Protein AF-A0A2V6WKJ5-F1 (afdb_monomer)

Solvent-accessible surface area (backbone atoms only — not comparable to full-atom values): 10395 Å² total; per-residue (Å²): 126,82,83,79,54,84,74,52,85,79,58,59,74,40,65,47,76,34,55,89,78,37,74,50,75,49,72,42,72,87,76,20,27,39,38,40,36,36,18,38,31,39,37,34,42,92,85,52,69,49,74,78,45,61,50,76,50,78,42,86,48,60,50,52,43,35,33,39,50,37,78,34,90,62,88,40,75,48,44,71,52,45,98,58,83,65,67,100,76,74,70,49,72,42,51,34,66,50,58,37,29,39,30,59,88,40,29,85,44,44,36,29,43,36,33,32,46,95,88,40,76,77,44,75,47,78,41,84,65,29,54,49,68,56,57,90,87,55,79,70,48,65,51,77,36,72,32,38,43,34,39,36,44,67,51,89,86,50,70,35,32,16,19,42,37,31,21,36,46,79,93,70,58,68,77,69,33,59,36,34,41,34,52,108

Sequence (184 aa):
QPGLTRYGEIPATTTVTLERGARLVFVHYFTCRTVTVVGGAVRVEADGYAVGSGLASEDSTRCPRRISLKRGAEVGGIMVRGIRPPPPRASLRLSTQPSFVVVGARAGDVA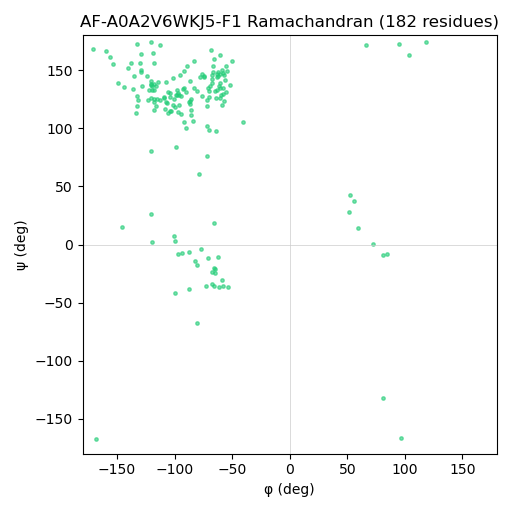AVRIVRGGQTMLEAPLAGPRFEWPADAPELLADTDYELTVLFRTARDEPATGTFRTLPPSETSAPGPVLLDVD

Nearest PDB structures (foldseek):
  7nwl-assembly1_C  TM=3.171E-01  e=2.405E-02  Homo sapiens
  5jip-assembly1_B  TM=3.058E-01  e=6.246E-02  Clostridium perfringens
  1v8h-assembly1_B  TM=3.773E-01  e=5.209E-01  Thermus thermophilus HB8
  1oww-assembly1_A  TM=3.563E-01  e=6.791E-01  Homo sapiens
  2wv3-assembly1_A  TM=2.261E-01  e=4.685E-01  Rattus norvegicus

Secondary structure (DSSP, 8-state):
---PPTT----TT-EEEEEEEEEEEEEETTTTEEEEEEEEEEEE-SS-EEE-SSEEEEEE-PPPEEEEPEESSS--B-EEE-SSPPPTT---EE-SS--EEEESTTGGGEEEEEEEETTEEEEEEE-SSSEE---TTSPPPPTT-EEEEEEEESSTTSPPEEEEEEEPPGGG---PSPEEEE--

Mean predicted aligned error: 7.16 Å

Foldseek 3Di:
DPPDDVLADDDAQDKDAAAAQRWDWDQDQQQQKTKIWGGGMWHHHPNDIDGDDTDMDIDHHFHAWEWEFAFAPDADAIDTDHSDDDPPDDGAEAALWGKAFEYEPCLVQFFWKWKDDPNHTQDIGGDDHGIDGRDPPRDGHDAQGKIKIWTDGNDPVGTITIYMHGYHDPVPPPPHTHYYYYHD

Radius of gyration: 17.59 Å; Cα contacts (8 Å, |Δi|>4): 414; chains: 1; bounding box: 39×38×50 Å

Structure (mmCIF, N/CA/C/O backbone):
data_AF-A0A2V6WKJ5-F1
#
_entry.id   AF-A0A2V6WKJ5-F1
#
loop_
_atom_site.group_PDB
_atom_site.id
_atom_site.type_symbol
_atom_site.label_atom_id
_atom_site.label_alt_id
_atom_site.label_comp_id
_atom_site.label_asym_id
_atom_site.label_entity_id
_atom_site.label_seq_id
_atom_site.pdbx_PDB_ins_code
_atom_site.Cartn_x
_atom_site.Cartn_y
_atom_site.Cartn_z
_atom_site.occupancy
_atom_site.B_iso_or_equiv
_atom_site.auth_seq_id
_atom_site.auth_comp_id
_atom_site.auth_asym_id
_atom_site.auth_atom_id
_atom_site.pdbx_PDB_model_num
ATOM 1 N N . GLN A 1 1 ? 7.751 -15.469 -17.779 1.00 46.78 1 GLN A N 1
ATOM 2 C CA . GLN A 1 1 ? 7.596 -14.003 -17.641 1.00 46.78 1 GLN A CA 1
ATOM 3 C C . GLN A 1 1 ? 7.385 -13.718 -16.159 1.00 46.78 1 GLN A C 1
ATOM 5 O O . GLN A 1 1 ? 6.661 -14.509 -15.558 1.00 46.78 1 GLN A O 1
ATOM 10 N N . PRO A 1 2 ? 8.026 -12.713 -15.529 1.00 53.47 2 PRO A N 1
ATOM 11 C CA . PRO A 1 2 ? 7.730 -12.411 -14.130 1.00 53.47 2 PRO A CA 1
ATOM 12 C C . PRO A 1 2 ? 6.232 -12.116 -14.020 1.00 53.47 2 PRO A C 1
ATOM 14 O O . PRO A 1 2 ? 5.721 -11.273 -14.759 1.00 53.47 2 PRO A O 1
ATOM 17 N N . GLY A 1 3 ? 5.525 -12.858 -13.169 1.00 67.06 3 GLY A N 1
ATOM 18 C CA . GLY A 1 3 ? 4.092 -12.689 -12.945 1.00 67.06 3 GLY A CA 1
ATOM 19 C C . GLY A 1 3 ? 3.835 -11.409 -12.162 1.00 67.06 3 GLY A C 1
ATOM 20 O O . GLY A 1 3 ? 3.618 -11.462 -10.957 1.00 67.06 3 GLY A O 1
ATOM 21 N N . LEU A 1 4 ? 3.924 -10.257 -12.828 1.00 83.38 4 LEU A N 1
ATOM 22 C CA . LEU A 1 4 ? 3.630 -8.974 -12.204 1.00 83.38 4 LEU A CA 1
ATOM 23 C C . LEU A 1 4 ? 2.159 -8.928 -11.801 1.00 83.38 4 LEU A C 1
ATOM 25 O O . LEU A 1 4 ? 1.265 -9.112 -12.628 1.00 83.38 4 LEU A O 1
ATOM 29 N N . THR A 1 5 ? 1.910 -8.624 -10.535 1.00 83.38 5 THR A N 1
ATOM 30 C CA . THR A 1 5 ? 0.565 -8.365 -10.033 1.00 83.38 5 THR A CA 1
ATOM 31 C C . THR A 1 5 ? 0.290 -6.870 -10.026 1.00 83.38 5 THR A C 1
ATOM 33 O O . THR A 1 5 ? 1.173 -6.051 -9.760 1.00 83.38 5 THR A O 1
ATOM 36 N N . ARG A 1 6 ? -0.962 -6.485 -10.286 1.00 86.25 6 ARG A N 1
ATOM 37 C CA . ARG A 1 6 ? -1.375 -5.083 -10.179 1.00 86.25 6 ARG A CA 1
ATOM 38 C C . ARG A 1 6 ? -1.102 -4.568 -8.759 1.00 86.25 6 ARG A C 1
ATOM 40 O O . ARG A 1 6 ? -1.430 -5.249 -7.792 1.00 86.25 6 ARG A O 1
ATOM 47 N N . TYR A 1 7 ? -0.518 -3.371 -8.662 1.00 85.75 7 TYR A N 1
ATOM 48 C CA . TYR A 1 7 ? -0.093 -2.741 -7.402 1.00 85.75 7 TYR A CA 1
ATOM 49 C C . TYR A 1 7 ? 0.932 -3.555 -6.588 1.00 85.75 7 TYR A C 1
ATOM 51 O O . TYR A 1 7 ? 1.148 -3.246 -5.422 1.00 85.75 7 TYR A O 1
ATOM 59 N N . GLY A 1 8 ? 1.559 -4.578 -7.178 1.00 85.62 8 GLY A N 1
ATOM 60 C CA . GLY A 1 8 ? 2.676 -5.283 -6.557 1.00 85.62 8 GLY A CA 1
ATOM 61 C C . GLY A 1 8 ? 3.961 -4.464 -6.638 1.00 85.62 8 GLY A C 1
ATOM 62 O O . GLY A 1 8 ? 4.186 -3.741 -7.613 1.00 85.62 8 GLY A O 1
ATOM 63 N N . GLU A 1 9 ? 4.808 -4.589 -5.621 1.00 87.00 9 GLU A N 1
ATOM 64 C CA . GLU A 1 9 ? 6.167 -4.057 -5.674 1.00 87.00 9 GLU A CA 1
ATOM 65 C C . GLU A 1 9 ? 6.996 -4.864 -6.681 1.00 87.00 9 GLU A C 1
ATOM 67 O O . GLU A 1 9 ? 6.907 -6.092 -6.735 1.00 87.00 9 GLU A O 1
ATOM 72 N N . ILE A 1 10 ? 7.781 -4.168 -7.504 1.00 89.25 10 ILE A N 1
ATOM 73 C CA . ILE A 1 10 ? 8.692 -4.796 -8.462 1.00 89.25 10 ILE A CA 1
ATOM 74 C C . ILE A 1 10 ? 10.076 -4.820 -7.811 1.00 89.25 10 ILE A C 1
ATOM 76 O O . ILE A 1 10 ? 10.642 -3.746 -7.600 1.00 89.25 10 ILE A O 1
ATOM 80 N N . PRO A 1 11 ? 10.639 -5.999 -7.487 1.00 86.50 11 PRO A N 1
ATOM 81 C CA . PRO A 1 11 ? 11.951 -6.071 -6.859 1.00 86.50 11 PRO A CA 1
ATOM 82 C C . PRO A 1 11 ? 13.036 -5.448 -7.737 1.00 86.50 11 PRO A C 1
ATOM 84 O O . PRO A 1 11 ? 13.012 -5.581 -8.968 1.00 86.50 11 PRO A O 1
ATOM 87 N N . ALA A 1 12 ? 14.043 -4.848 -7.104 1.00 84.75 12 ALA A N 1
ATOM 88 C CA . ALA A 1 12 ? 15.274 -4.485 -7.795 1.00 84.75 12 ALA A CA 1
ATOM 89 C C . ALA A 1 12 ? 15.869 -5.720 -8.494 1.00 84.75 12 ALA A C 1
ATOM 91 O O . ALA A 1 12 ? 15.708 -6.843 -8.017 1.00 84.75 12 ALA A O 1
ATOM 92 N N . THR A 1 13 ? 16.558 -5.511 -9.617 1.00 87.00 13 THR A N 1
ATOM 93 C CA . THR A 1 13 ? 17.098 -6.540 -10.534 1.00 87.00 13 THR A CA 1
ATOM 94 C C . THR A 1 13 ? 16.064 -7.279 -11.390 1.00 87.00 13 THR A C 1
ATOM 96 O O . THR A 1 13 ? 16.432 -8.099 -12.234 1.00 87.00 13 THR A O 1
ATOM 99 N N . THR A 1 14 ? 14.774 -6.954 -11.263 1.00 91.75 14 THR A N 1
ATOM 100 C CA . THR A 1 14 ? 13.738 -7.533 -12.125 1.00 91.75 14 THR A CA 1
ATOM 101 C C . THR A 1 14 ? 13.855 -7.001 -13.551 1.00 91.75 14 THR A C 1
ATOM 103 O O . THR A 1 14 ? 13.909 -5.793 -13.774 1.00 91.75 14 THR A O 1
ATOM 106 N N . THR A 1 15 ? 13.819 -7.901 -14.536 1.00 92.88 15 THR A N 1
ATOM 107 C CA . THR A 1 15 ? 13.627 -7.539 -15.948 1.00 92.88 15 THR A CA 1
ATOM 108 C C . THR A 1 15 ? 12.230 -7.947 -16.397 1.00 92.88 15 THR A C 1
ATOM 110 O O . THR A 1 15 ? 11.855 -9.116 -16.316 1.00 92.88 15 THR A O 1
ATOM 113 N N . VAL A 1 16 ? 11.462 -6.977 -16.882 1.00 92.75 16 VAL A N 1
ATOM 114 C CA . VAL A 1 16 ? 10.098 -7.144 -17.380 1.00 92.75 16 VAL A CA 1
ATOM 115 C C . VAL A 1 16 ? 10.112 -7.001 -18.894 1.00 92.75 16 VAL A C 1
ATOM 117 O O . VAL A 1 16 ? 10.412 -5.932 -19.418 1.00 92.75 16 VAL A O 1
ATOM 120 N N . THR A 1 17 ? 9.752 -8.067 -19.602 1.00 92.94 17 THR A N 1
ATOM 121 C CA . THR A 1 17 ? 9.531 -8.025 -21.052 1.00 92.94 17 THR A CA 1
ATOM 122 C C . THR A 1 17 ? 8.049 -7.807 -21.336 1.00 92.94 17 THR A C 1
ATOM 124 O O . THR A 1 17 ? 7.198 -8.533 -20.816 1.00 92.94 17 THR A O 1
ATOM 127 N N . LEU A 1 18 ? 7.752 -6.807 -22.159 1.00 91.94 18 LEU A N 1
ATOM 128 C CA . LEU A 1 18 ? 6.420 -6.393 -22.571 1.00 91.94 18 LEU A CA 1
ATOM 129 C C . LEU A 1 18 ? 6.211 -6.752 -24.042 1.00 91.94 18 LEU A C 1
ATOM 131 O O . LEU A 1 18 ? 6.978 -6.344 -24.918 1.00 91.94 18 LEU A O 1
ATOM 135 N N . GLU A 1 19 ? 5.140 -7.488 -24.321 1.00 91.50 19 GLU A N 1
ATOM 136 C CA . GLU A 1 19 ? 4.704 -7.728 -25.695 1.00 91.50 19 GLU A CA 1
ATOM 137 C C . GLU A 1 19 ? 4.350 -6.414 -26.405 1.00 91.50 19 GLU A C 1
ATOM 139 O O . GLU A 1 19 ? 4.133 -5.369 -25.783 1.00 91.50 19 GLU A O 1
ATOM 144 N N . ARG A 1 20 ? 4.273 -6.444 -27.738 1.00 89.31 20 ARG A N 1
ATOM 145 C CA . ARG A 1 20 ? 3.960 -5.252 -28.533 1.00 89.31 20 ARG A CA 1
ATOM 146 C C . ARG A 1 20 ? 2.598 -4.677 -28.125 1.00 89.31 20 ARG A C 1
ATOM 148 O O . ARG A 1 20 ? 1.576 -5.335 -28.270 1.00 89.31 20 ARG A O 1
ATOM 155 N N . GLY A 1 21 ? 2.593 -3.428 -27.657 1.00 88.88 21 GLY A N 1
ATOM 156 C CA . GLY A 1 21 ? 1.386 -2.736 -27.189 1.00 88.88 21 GLY A CA 1
ATOM 157 C C . GLY A 1 21 ? 1.007 -3.019 -25.730 1.00 88.88 21 GLY A C 1
ATOM 158 O O . GLY A 1 21 ? 0.135 -2.332 -25.202 1.00 88.88 21 GLY A O 1
ATOM 159 N N . ALA A 1 22 ? 1.673 -3.962 -25.050 1.00 92.56 22 ALA A N 1
ATOM 160 C CA . ALA A 1 22 ? 1.497 -4.156 -23.614 1.00 92.56 22 ALA A CA 1
ATOM 161 C C . ALA A 1 22 ? 2.047 -2.947 -22.851 1.00 92.56 22 ALA A C 1
ATOM 163 O O . ALA A 1 22 ? 3.105 -2.418 -23.193 1.00 92.56 22 ALA A O 1
ATOM 164 N N . ARG A 1 23 ? 1.330 -2.515 -21.811 1.00 93.88 23 ARG A N 1
ATOM 165 C CA . ARG A 1 23 ? 1.648 -1.305 -21.049 1.00 93.88 23 ARG A CA 1
ATOM 166 C C . ARG A 1 23 ? 1.954 -1.638 -19.594 1.00 93.88 23 ARG A C 1
ATOM 168 O O . ARG A 1 23 ? 1.111 -2.210 -18.907 1.00 93.88 23 ARG A O 1
ATOM 175 N N . LEU A 1 24 ? 3.119 -1.209 -19.123 1.00 93.81 24 LEU A N 1
ATOM 176 C CA . LEU A 1 24 ? 3.498 -1.207 -17.715 1.00 93.81 24 LEU A CA 1
ATOM 177 C C . LEU A 1 24 ? 3.450 0.225 -17.189 1.00 93.81 24 LEU A C 1
ATOM 179 O O . LEU A 1 24 ? 4.016 1.123 -17.803 1.00 93.81 24 LEU A O 1
ATOM 183 N N . VAL A 1 25 ? 2.793 0.425 -16.049 1.00 93.75 25 VAL A N 1
ATOM 184 C CA . VAL A 1 25 ? 2.807 1.697 -15.320 1.00 93.75 25 VAL A CA 1
ATOM 185 C C . VAL A 1 25 ? 3.307 1.420 -13.914 1.00 93.75 25 VAL A C 1
ATOM 187 O O . VAL A 1 25 ? 2.736 0.575 -13.224 1.00 93.75 25 VAL A O 1
ATOM 190 N N . PHE A 1 26 ? 4.356 2.113 -13.487 1.00 92.44 26 PHE A N 1
ATOM 191 C CA . PHE A 1 26 ? 4.898 1.975 -12.139 1.00 92.44 26 PHE A CA 1
ATOM 192 C C . PHE A 1 26 ? 5.315 3.327 -11.570 1.00 92.44 26 PHE A C 1
ATOM 194 O O . PHE A 1 26 ? 5.661 4.250 -12.305 1.00 92.44 26 PHE A O 1
ATOM 201 N N . VAL A 1 27 ? 5.271 3.448 -10.245 1.00 90.44 27 VAL A N 1
ATOM 202 C CA . VAL A 1 27 ? 5.819 4.607 -9.538 1.00 90.44 27 VAL A CA 1
ATOM 203 C C . VAL A 1 27 ? 7.224 4.245 -9.086 1.00 90.44 27 VAL A C 1
ATOM 205 O O . VAL A 1 27 ? 7.396 3.300 -8.323 1.00 90.44 27 VAL A O 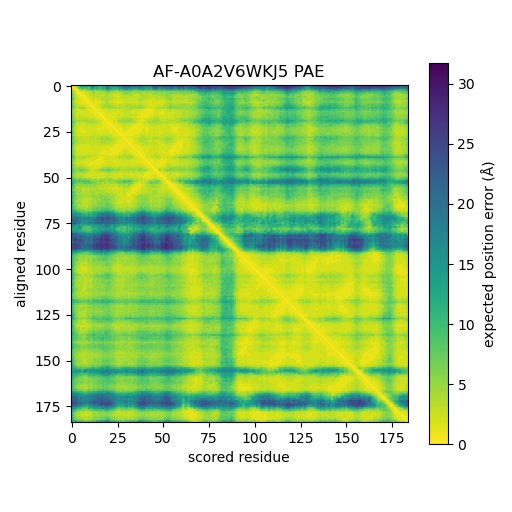1
ATOM 208 N N . HIS A 1 28 ? 8.226 4.989 -9.539 1.00 88.69 28 HIS A N 1
ATOM 209 C CA . HIS A 1 28 ? 9.595 4.810 -9.078 1.00 88.69 28 HIS A CA 1
ATOM 210 C C . HIS A 1 28 ? 9.816 5.628 -7.802 1.00 88.69 28 HIS A C 1
ATOM 212 O O . HIS A 1 28 ? 9.789 6.862 -7.818 1.00 88.69 28 HIS A O 1
ATOM 218 N N . TYR A 1 29 ? 9.997 4.937 -6.676 1.00 83.75 29 TYR A N 1
ATOM 219 C CA . TYR A 1 29 ? 9.919 5.552 -5.349 1.00 83.75 29 TYR A CA 1
ATOM 220 C C . TYR A 1 29 ? 11.039 6.567 -5.091 1.00 83.75 29 TYR A C 1
ATOM 222 O O . TYR A 1 29 ? 10.788 7.601 -4.478 1.00 83.75 29 TYR A O 1
ATOM 230 N N . PHE A 1 30 ? 12.246 6.315 -5.609 1.00 80.38 30 PHE A N 1
ATOM 231 C CA . PHE A 1 30 ? 13.396 7.210 -5.437 1.00 80.38 30 PHE A CA 1
ATOM 232 C C . PHE A 1 30 ? 13.307 8.495 -6.257 1.00 80.38 30 PHE A C 1
ATOM 234 O O . PHE A 1 30 ? 13.740 9.550 -5.801 1.00 80.38 30 PHE A O 1
ATOM 241 N N . THR A 1 31 ? 12.742 8.424 -7.462 1.00 84.44 31 THR A N 1
ATOM 242 C CA . THR A 1 31 ? 12.670 9.583 -8.369 1.00 84.44 31 THR A CA 1
ATOM 243 C C . THR A 1 31 ? 11.326 10.301 -8.295 1.00 84.44 31 THR A C 1
ATOM 245 O O . THR A 1 31 ? 11.188 11.380 -8.865 1.00 84.44 31 THR A O 1
ATOM 248 N N . CYS A 1 32 ? 10.344 9.728 -7.591 1.00 87.19 32 CYS A N 1
ATOM 249 C CA . CYS A 1 32 ? 8.976 10.233 -7.493 1.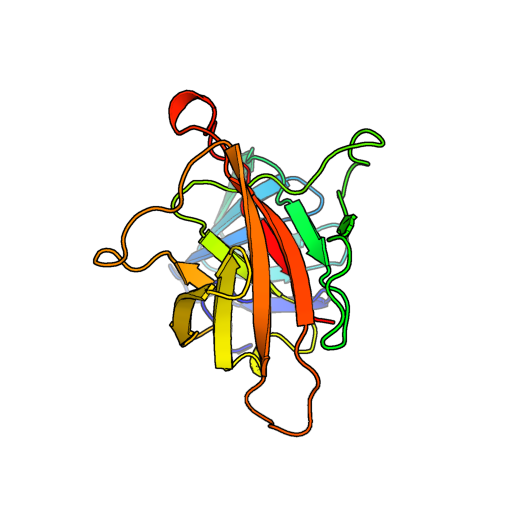00 87.19 32 CYS A CA 1
ATOM 250 C C . CYS A 1 32 ? 8.357 10.483 -8.873 1.00 87.19 32 CYS A C 1
ATOM 252 O O . CYS A 1 32 ? 7.707 11.500 -9.114 1.00 87.19 32 CYS A O 1
ATOM 254 N N . ARG A 1 33 ? 8.580 9.540 -9.792 1.00 89.44 33 ARG A N 1
ATOM 255 C CA . ARG A 1 33 ? 8.025 9.573 -11.146 1.00 89.44 33 ARG A CA 1
ATOM 256 C C . ARG A 1 33 ? 7.059 8.427 -11.353 1.00 89.44 33 ARG A C 1
ATOM 258 O O . ARG A 1 33 ? 7.321 7.306 -10.920 1.00 89.44 33 ARG A O 1
ATOM 265 N N . THR A 1 34 ? 5.964 8.717 -12.038 1.00 92.31 34 THR A N 1
ATOM 266 C CA . THR A 1 34 ? 5.148 7.687 -12.669 1.00 92.31 34 THR A CA 1
ATOM 267 C C . THR A 1 34 ? 5.739 7.432 -14.042 1.00 92.31 34 THR A C 1
ATOM 269 O O . THR A 1 34 ? 5.851 8.348 -14.852 1.00 92.31 34 THR A O 1
ATOM 272 N N . VAL A 1 35 ? 6.135 6.192 -14.288 1.00 93.69 35 VAL A N 1
ATOM 273 C CA . VAL A 1 35 ? 6.756 5.756 -15.531 1.00 93.69 35 VAL A CA 1
ATOM 274 C C . VAL A 1 35 ? 5.758 4.880 -16.260 1.00 93.69 35 VAL A C 1
ATOM 276 O O . VAL A 1 35 ? 5.238 3.918 -15.691 1.00 93.69 35 VAL A O 1
ATOM 279 N N . THR A 1 36 ? 5.495 5.206 -17.519 1.00 95.75 36 THR A N 1
ATOM 280 C CA . THR A 1 36 ? 4.697 4.372 -18.414 1.00 95.75 36 THR A CA 1
ATOM 281 C C . THR A 1 36 ? 5.594 3.839 -19.512 1.00 95.75 36 THR A C 1
ATOM 283 O O . THR A 1 36 ? 6.211 4.620 -20.227 1.00 95.75 36 THR A O 1
ATOM 286 N N . VAL A 1 37 ? 5.641 2.518 -19.671 1.00 95.12 37 VAL A N 1
ATOM 287 C CA . VAL A 1 37 ? 6.369 1.855 -20.757 1.00 95.12 37 VAL A CA 1
ATOM 288 C C . VAL A 1 37 ? 5.403 1.037 -21.602 1.00 95.12 37 VAL A C 1
ATOM 290 O O . VAL A 1 37 ? 4.583 0.293 -21.062 1.00 95.12 37 VAL A O 1
ATOM 293 N N . VAL A 1 38 ? 5.491 1.174 -22.925 1.00 95.62 38 VAL A N 1
ATOM 294 C CA . VAL A 1 38 ? 4.683 0.430 -23.897 1.00 95.62 38 VAL A CA 1
ATOM 295 C C . VAL A 1 38 ? 5.587 -0.420 -24.787 1.00 95.62 38 VAL A C 1
ATOM 297 O O . VAL A 1 38 ? 6.367 0.107 -25.584 1.00 95.62 38 VAL A O 1
ATOM 300 N N . GLY A 1 39 ? 5.432 -1.742 -24.678 1.00 93.44 39 GLY A N 1
ATOM 301 C CA . GLY A 1 39 ? 6.247 -2.745 -25.362 1.00 93.44 39 GLY A CA 1
ATOM 302 C C . GLY A 1 39 ? 7.713 -2.784 -24.918 1.00 93.44 39 GLY A C 1
ATOM 303 O O . GLY A 1 39 ? 8.183 -1.935 -24.165 1.00 93.44 39 GLY A O 1
ATOM 304 N N . GLY A 1 40 ? 8.434 -3.802 -25.390 1.00 92.94 40 GLY A N 1
ATOM 305 C CA . GLY A 1 40 ? 9.882 -3.925 -25.237 1.00 92.94 40 GLY A CA 1
ATOM 306 C C . GLY A 1 40 ? 10.327 -4.457 -23.875 1.00 92.94 40 GLY A C 1
ATOM 307 O O . GLY A 1 40 ? 9.834 -5.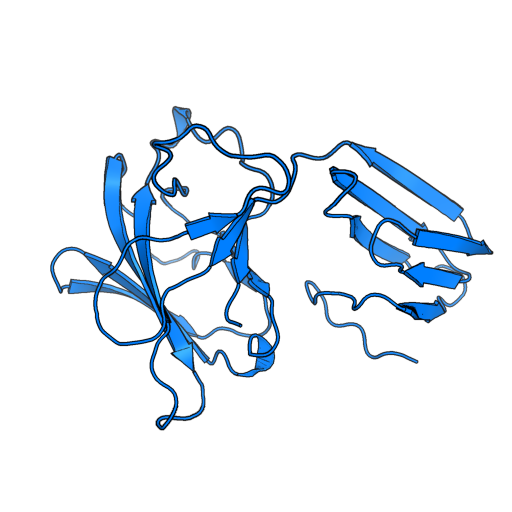499 -23.448 1.00 92.94 40 GLY A O 1
ATOM 308 N N . ALA A 1 41 ? 11.301 -3.824 -23.215 1.00 92.75 41 ALA A N 1
ATOM 309 C CA . ALA A 1 41 ? 11.866 -4.353 -21.968 1.00 92.75 41 ALA A CA 1
ATOM 310 C C . ALA A 1 41 ? 12.242 -3.263 -20.960 1.00 92.75 41 ALA A C 1
ATOM 312 O O . ALA A 1 41 ? 12.896 -2.282 -21.312 1.00 92.75 41 ALA A O 1
ATOM 313 N N . VAL A 1 42 ? 11.882 -3.489 -19.695 1.00 93.94 42 VAL A N 1
ATOM 314 C CA . VAL A 1 42 ? 12.218 -2.634 -18.550 1.00 93.94 42 VAL A CA 1
ATOM 315 C C . VAL A 1 42 ? 13.067 -3.425 -17.567 1.00 93.94 42 VAL A C 1
ATOM 317 O O . VAL A 1 42 ? 12.631 -4.460 -17.069 1.00 93.94 42 VAL A O 1
ATOM 320 N N . ARG A 1 43 ? 14.264 -2.933 -17.258 1.00 93.88 43 ARG A N 1
ATOM 321 C CA . ARG A 1 43 ? 15.103 -3.442 -16.172 1.00 93.88 43 ARG A CA 1
ATOM 322 C C . ARG A 1 43 ? 14.973 -2.505 -14.980 1.00 93.88 43 ARG A C 1
ATOM 324 O O . ARG A 1 43 ? 15.272 -1.325 -15.107 1.00 93.88 43 ARG A O 1
ATOM 331 N N . VAL A 1 44 ? 14.514 -3.022 -13.849 1.00 91.38 44 VAL A N 1
ATOM 332 C CA . VAL A 1 44 ? 14.384 -2.275 -12.593 1.00 91.38 44 VAL A CA 1
ATOM 333 C C . VAL A 1 44 ? 15.650 -2.471 -11.768 1.00 91.38 44 VAL A C 1
ATOM 335 O O . VAL A 1 44 ? 16.141 -3.590 -11.616 1.00 91.38 44 VAL A O 1
ATOM 338 N N . GLU A 1 45 ? 16.185 -1.383 -11.236 1.00 88.38 45 GLU A N 1
ATOM 339 C CA . GLU A 1 45 ? 17.386 -1.330 -10.404 1.00 88.38 45 GLU A CA 1
ATOM 340 C C . GLU A 1 45 ? 17.023 -0.746 -9.032 1.00 88.38 45 GLU A C 1
ATOM 342 O O . GLU A 1 45 ? 15.878 -0.367 -8.795 1.00 88.38 45 GLU A O 1
ATOM 347 N N . ALA A 1 46 ? 17.963 -0.732 -8.087 1.00 80.19 46 ALA A N 1
ATO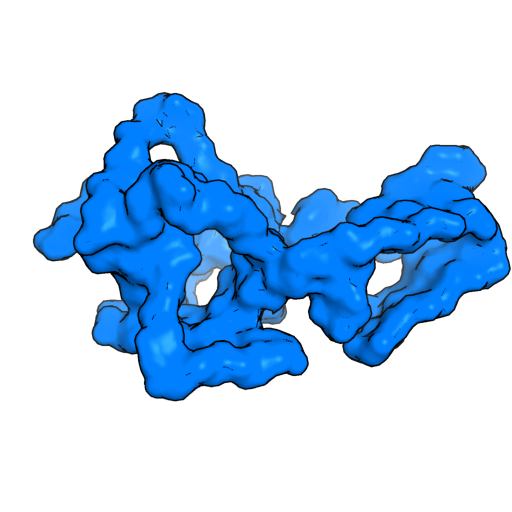M 348 C CA . ALA A 1 46 ? 17.667 -0.271 -6.727 1.00 80.19 46 ALA A CA 1
ATOM 349 C C . ALA A 1 46 ? 17.369 1.240 -6.666 1.00 80.19 46 ALA A C 1
ATOM 351 O O . ALA A 1 46 ? 16.546 1.686 -5.869 1.00 80.19 46 ALA A O 1
ATOM 352 N N . ASP A 1 47 ? 18.040 2.016 -7.511 1.00 82.31 47 ASP A N 1
ATOM 353 C CA . ASP A 1 47 ? 18.015 3.477 -7.555 1.00 82.31 47 ASP A CA 1
ATOM 354 C C . ASP A 1 47 ? 17.506 4.029 -8.897 1.00 82.31 47 ASP A C 1
ATOM 356 O O . ASP A 1 47 ? 17.424 5.247 -9.082 1.00 82.31 47 ASP A O 1
ATOM 360 N N . GLY A 1 48 ? 17.113 3.152 -9.820 1.00 87.94 48 GLY A N 1
ATOM 361 C CA . GLY A 1 48 ? 16.701 3.542 -11.157 1.00 87.94 48 GLY A CA 1
ATOM 362 C C . GLY A 1 48 ? 16.034 2.427 -11.946 1.00 87.94 48 GLY A C 1
ATOM 363 O O . GLY A 1 48 ? 15.643 1.378 -11.438 1.00 87.94 48 GLY A O 1
ATOM 364 N N . TYR A 1 49 ? 15.895 2.675 -13.239 1.00 91.69 49 TYR A N 1
ATOM 365 C CA . TYR A 1 49 ? 15.417 1.697 -14.199 1.00 91.69 49 TYR A CA 1
ATOM 366 C C . TYR A 1 49 ? 15.976 2.034 -15.582 1.00 91.69 49 TYR A C 1
ATOM 368 O O . TYR A 1 49 ? 16.280 3.189 -15.881 1.00 91.69 49 TYR A O 1
ATOM 376 N N . ALA A 1 50 ? 16.081 1.024 -16.436 1.00 92.50 50 ALA A N 1
ATOM 377 C CA . ALA A 1 50 ? 16.485 1.166 -17.824 1.00 92.50 50 ALA A CA 1
ATOM 378 C C . ALA A 1 50 ? 15.391 0.615 -18.741 1.00 92.50 50 ALA A C 1
ATOM 380 O O . ALA A 1 50 ? 14.892 -0.492 -18.532 1.00 92.50 50 ALA A O 1
ATOM 381 N N . VAL A 1 51 ? 15.038 1.375 -19.776 1.00 91.56 51 VAL A N 1
ATOM 382 C CA . VAL A 1 51 ? 14.134 0.926 -20.842 1.00 91.56 51 VAL A CA 1
ATOM 383 C C . VAL A 1 51 ? 14.989 0.605 -22.061 1.00 91.56 51 VAL A C 1
ATOM 385 O O . VAL A 1 51 ? 15.664 1.484 -22.586 1.00 91.56 51 VAL A O 1
ATOM 388 N N . GLY A 1 52 ? 15.022 -0.665 -22.465 1.00 85.06 52 GLY A N 1
ATOM 389 C CA . GLY A 1 52 ? 15.872 -1.125 -23.567 1.00 85.06 52 GLY A CA 1
ATOM 390 C C . GLY A 1 52 ? 15.257 -0.821 -24.932 1.00 85.06 52 GLY A C 1
ATOM 391 O O . GLY A 1 52 ? 15.758 -0.002 -25.694 1.00 85.06 52 GLY A O 1
ATOM 392 N N . SER A 1 53 ? 14.148 -1.493 -25.235 1.00 79.81 53 SER A N 1
ATOM 393 C CA . SER A 1 53 ? 13.273 -1.195 -26.373 1.00 79.81 53 SER A CA 1
ATOM 394 C C . SER A 1 53 ? 11.888 -0.810 -25.849 1.00 79.81 53 SER A C 1
ATOM 396 O O . SER A 1 53 ? 11.538 -1.189 -24.730 1.00 79.81 53 SER A O 1
ATOM 398 N N . GLY A 1 54 ? 11.112 -0.057 -26.633 1.00 83.88 54 GLY A N 1
ATOM 399 C CA . GLY A 1 54 ? 9.767 0.399 -26.257 1.00 83.88 54 GLY A CA 1
ATOM 400 C C . GLY A 1 54 ? 9.634 1.920 -26.181 1.00 83.88 54 GLY A C 1
ATOM 401 O O . GLY A 1 54 ? 10.606 2.655 -26.344 1.00 83.88 54 GLY A O 1
ATOM 402 N N . LEU A 1 55 ? 8.406 2.389 -25.962 1.00 84.94 55 LEU A N 1
ATOM 403 C CA . LEU A 1 55 ? 8.114 3.803 -25.717 1.00 84.94 55 LEU A CA 1
ATOM 404 C C . LEU A 1 55 ? 8.008 4.034 -24.215 1.00 84.94 55 LEU A C 1
ATOM 406 O O . LEU A 1 55 ? 7.265 3.312 -23.553 1.00 84.94 55 LEU A O 1
ATOM 410 N N . ALA A 1 56 ? 8.710 5.039 -23.698 1.00 92.19 56 ALA A N 1
ATOM 411 C CA . ALA A 1 56 ? 8.646 5.430 -22.297 1.00 92.19 56 ALA A CA 1
ATOM 412 C C . ALA A 1 56 ? 8.175 6.880 -22.162 1.00 92.19 56 ALA A C 1
ATOM 414 O O . ALA A 1 56 ? 8.617 7.753 -22.909 1.00 92.19 56 ALA A O 1
ATOM 415 N N . SER A 1 57 ? 7.295 7.131 -21.199 1.00 94.31 57 SER A N 1
ATOM 416 C CA . SER A 1 57 ? 6.938 8.473 -20.749 1.00 94.31 57 SER A CA 1
ATOM 417 C C . SER A 1 57 ? 7.044 8.559 -19.233 1.00 94.31 57 SER A C 1
ATOM 419 O O . SER A 1 57 ? 6.818 7.576 -18.520 1.00 94.31 57 SER A O 1
ATOM 421 N N . GLU A 1 58 ? 7.386 9.746 -18.747 1.00 93.69 58 GLU A N 1
ATOM 422 C CA . GLU A 1 58 ? 7.611 10.002 -17.332 1.00 93.69 58 GLU A CA 1
ATOM 423 C C . GLU A 1 58 ? 6.876 11.259 -16.902 1.00 93.69 58 GLU A C 1
ATOM 425 O O . GLU A 1 58 ? 7.087 12.331 -17.466 1.00 93.69 58 GLU A O 1
ATOM 430 N N . ASP A 1 59 ? 6.082 11.127 -15.846 1.00 93.25 59 ASP A N 1
ATOM 431 C CA . ASP A 1 59 ? 5.390 12.241 -15.218 1.00 93.25 59 ASP A CA 1
ATOM 432 C C . ASP A 1 59 ? 5.834 12.374 -13.764 1.00 93.25 59 ASP A C 1
ATOM 434 O O . ASP A 1 59 ? 5.941 11.390 -13.022 1.00 93.25 59 ASP A O 1
ATOM 438 N N . SER A 1 60 ? 6.082 13.611 -13.333 1.00 88.62 60 SER A N 1
ATOM 439 C CA . SER A 1 60 ? 6.331 13.904 -11.922 1.00 88.62 60 SER A CA 1
ATOM 440 C C . SER A 1 60 ? 5.091 13.558 -11.097 1.00 88.62 60 SER A C 1
ATOM 442 O O . SER A 1 60 ? 3.974 13.932 -11.450 1.00 88.62 60 SER A O 1
ATOM 444 N N . THR A 1 61 ? 5.281 12.856 -9.982 1.00 85.38 61 THR A N 1
ATOM 445 C CA . THR A 1 61 ? 4.215 12.548 -9.028 1.00 85.38 61 THR A CA 1
ATOM 446 C C . THR A 1 61 ? 4.639 12.928 -7.616 1.00 85.38 61 THR A C 1
ATOM 448 O O . THR A 1 61 ? 5.816 13.142 -7.315 1.00 85.38 61 THR A O 1
ATOM 451 N N . ARG A 1 62 ? 3.672 13.011 -6.702 1.00 83.81 62 ARG A N 1
ATOM 452 C CA . ARG A 1 62 ? 3.998 13.145 -5.283 1.00 83.81 62 ARG A CA 1
ATOM 453 C C . ARG A 1 62 ? 4.700 11.875 -4.821 1.00 83.81 62 ARG A C 1
ATOM 455 O O . ARG A 1 62 ? 4.210 10.771 -5.052 1.00 83.81 62 ARG A O 1
ATOM 462 N N . CYS A 1 63 ? 5.818 12.049 -4.124 1.00 81.88 63 CYS A N 1
ATOM 463 C CA . CYS A 1 63 ? 6.567 10.933 -3.569 1.00 81.88 63 CYS A CA 1
ATOM 464 C C . CYS A 1 63 ? 5.665 10.062 -2.679 1.00 81.88 63 CYS A C 1
ATOM 466 O O . CYS A 1 63 ? 4.968 10.606 -1.810 1.00 81.88 63 CYS A O 1
ATOM 468 N N . PRO A 1 64 ? 5.682 8.731 -2.863 1.00 83.94 64 PRO A N 1
ATOM 469 C CA . PRO A 1 64 ? 5.019 7.823 -1.946 1.00 83.94 64 PRO A CA 1
ATOM 470 C C . PRO A 1 64 ? 5.540 8.004 -0.518 1.00 83.94 64 PRO A C 1
ATOM 472 O O . PRO A 1 64 ? 6.722 8.280 -0.299 1.00 83.94 64 PRO A O 1
ATOM 475 N N . ARG A 1 65 ? 4.662 7.824 0.467 1.00 84.38 65 ARG A N 1
ATOM 476 C CA . ARG A 1 65 ? 5.052 7.792 1.884 1.00 84.38 65 ARG A CA 1
ATOM 477 C C . ARG A 1 65 ? 5.128 6.335 2.316 1.00 84.38 65 ARG A C 1
ATOM 479 O O . ARG A 1 65 ? 4.103 5.661 2.269 1.00 84.38 65 ARG A O 1
ATOM 486 N N . ARG A 1 66 ? 6.306 5.859 2.734 1.00 84.31 66 ARG A N 1
ATOM 487 C CA . ARG A 1 66 ? 6.478 4.499 3.265 1.00 84.31 66 ARG A CA 1
ATOM 488 C C . ARG A 1 66 ? 6.303 4.492 4.778 1.00 84.31 66 ARG A C 1
ATOM 490 O O . ARG A 1 66 ? 6.801 5.372 5.482 1.00 84.31 66 ARG A O 1
ATOM 497 N N . ILE A 1 67 ? 5.551 3.516 5.261 1.00 85.81 67 ILE A N 1
ATOM 498 C CA . ILE A 1 67 ? 5.029 3.475 6.617 1.00 85.81 67 ILE A CA 1
ATOM 499 C C . ILE A 1 67 ? 5.266 2.092 7.187 1.00 85.81 67 ILE A C 1
ATOM 501 O O . ILE A 1 67 ? 4.640 1.149 6.731 1.00 85.81 67 ILE A O 1
ATOM 505 N N . SER A 1 68 ? 6.118 1.980 8.198 1.00 85.88 68 SER A N 1
ATOM 506 C CA . SER A 1 68 ? 6.348 0.708 8.880 1.00 85.88 68 SER A CA 1
ATOM 507 C C . SER A 1 68 ? 5.488 0.628 10.138 1.00 85.88 68 SER A C 1
ATOM 509 O O . SER A 1 68 ? 5.505 1.543 10.975 1.00 85.88 68 SER A O 1
ATOM 511 N N . LEU A 1 69 ? 4.750 -0.472 10.268 1.00 82.75 69 LEU A N 1
ATOM 512 C CA . LEU A 1 69 ? 4.030 -0.821 11.490 1.00 82.75 69 LEU A CA 1
ATOM 513 C C . LEU A 1 69 ? 4.966 -1.517 12.483 1.00 82.75 69 LEU A C 1
ATOM 515 O O . LEU A 1 69 ? 6.001 -2.066 12.103 1.00 82.75 69 LEU A O 1
ATOM 519 N N . LYS A 1 70 ? 4.618 -1.490 13.772 1.00 79.25 70 LYS A N 1
ATOM 520 C CA . LYS A 1 70 ? 5.326 -2.291 14.775 1.00 79.25 70 LYS A CA 1
ATOM 521 C C . LYS A 1 70 ? 4.709 -3.681 14.847 1.00 79.25 70 LYS A C 1
ATOM 523 O O . LYS A 1 70 ? 3.493 -3.821 14.766 1.00 79.25 70 LYS A O 1
ATOM 528 N N . ARG A 1 71 ? 5.556 -4.697 15.007 1.00 78.31 71 ARG A N 1
ATOM 529 C CA . ARG A 1 71 ? 5.114 -6.067 15.285 1.00 78.31 71 ARG A CA 1
ATOM 530 C C . ARG A 1 71 ? 4.644 -6.186 16.730 1.00 78.31 71 ARG A C 1
ATOM 532 O O . ARG A 1 71 ? 5.237 -5.566 17.614 1.00 78.31 71 ARG A O 1
ATOM 539 N N . GLY A 1 72 ? 3.611 -6.996 16.926 1.00 68.00 72 GLY A N 1
ATOM 540 C CA . GLY A 1 72 ? 3.010 -7.254 18.225 1.00 68.00 72 GLY A CA 1
ATOM 541 C C . GLY A 1 72 ? 1.686 -6.517 18.418 1.00 68.00 72 GLY A C 1
ATOM 542 O O . GLY A 1 72 ? 1.346 -5.564 17.714 1.00 68.00 72 GLY A O 1
ATOM 543 N N . ALA A 1 73 ? 0.924 -6.979 19.409 1.00 62.88 73 ALA A N 1
ATOM 544 C CA . ALA A 1 73 ? -0.365 -6.395 19.781 1.00 62.88 73 ALA A CA 1
ATOM 545 C C . ALA A 1 73 ? -0.234 -5.092 20.598 1.00 62.88 73 ALA A C 1
ATOM 547 O O . ALA A 1 73 ? -1.242 -4.470 20.925 1.00 62.88 73 ALA A O 1
ATOM 548 N N . GLU A 1 74 ? 0.987 -4.672 20.948 1.00 63.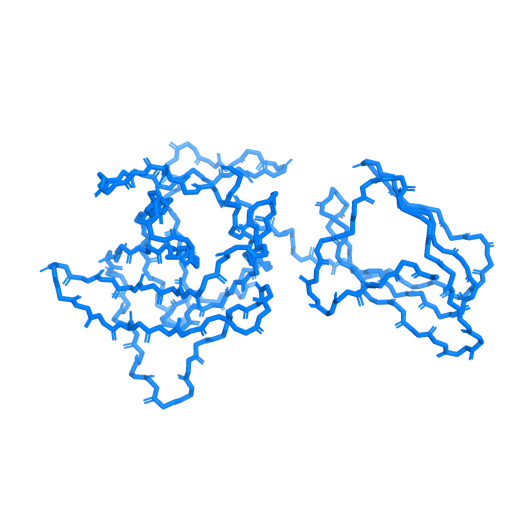00 74 GLU A N 1
ATOM 549 C CA . GLU A 1 74 ? 1.201 -3.395 21.622 1.00 63.00 74 GLU A CA 1
ATOM 550 C C . GLU A 1 74 ? 0.985 -2.228 20.658 1.00 63.00 74 GLU A C 1
ATOM 552 O O . GLU A 1 74 ? 1.640 -2.096 19.619 1.00 63.00 74 GLU A O 1
ATOM 557 N N . VAL A 1 75 ? 0.080 -1.333 21.049 1.00 62.09 75 VAL A N 1
ATOM 558 C CA . VAL A 1 75 ? -0.210 -0.106 20.311 1.00 62.09 75 VAL A CA 1
ATOM 559 C C . VAL A 1 75 ? 0.981 0.840 20.440 1.00 62.09 75 VAL A C 1
ATOM 561 O O . VAL A 1 75 ? 1.161 1.533 21.440 1.00 62.09 75 VAL A O 1
ATOM 564 N N . GLY A 1 76 ? 1.824 0.850 19.411 1.00 62.94 76 GLY A N 1
ATOM 565 C CA . GLY A 1 76 ? 2.975 1.735 19.299 1.00 62.94 76 GLY A CA 1
ATOM 566 C C . GLY A 1 76 ? 2.840 2.757 18.171 1.00 62.94 76 GLY A C 1
ATOM 567 O O . GLY A 1 76 ? 1.930 2.716 17.347 1.00 62.94 76 GLY A O 1
ATOM 568 N N . GLY A 1 77 ? 3.777 3.704 18.124 1.00 64.25 77 GLY A N 1
ATOM 569 C CA . GLY A 1 77 ? 3.816 4.701 17.056 1.00 64.25 77 GLY A CA 1
ATOM 570 C C . GLY A 1 77 ? 4.163 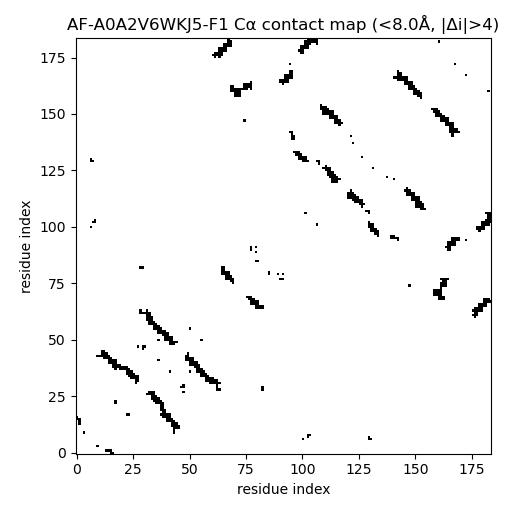4.094 15.694 1.00 64.25 77 GLY A C 1
ATOM 571 O O . GLY A 1 77 ? 5.037 3.230 15.594 1.00 64.25 77 GLY A O 1
ATOM 572 N N . ILE A 1 78 ? 3.515 4.610 14.651 1.00 71.62 78 ILE A N 1
ATOM 573 C CA . ILE A 1 78 ? 3.880 4.363 13.258 1.00 71.62 78 ILE A CA 1
ATOM 574 C C . ILE A 1 78 ? 5.182 5.086 12.916 1.00 71.62 78 ILE A C 1
ATOM 576 O O . ILE A 1 78 ? 5.331 6.280 13.186 1.00 71.62 78 ILE A O 1
ATOM 580 N N . MET A 1 79 ? 6.099 4.390 12.242 1.00 69.25 79 MET A N 1
ATOM 581 C CA . MET A 1 79 ? 7.290 5.016 11.677 1.00 69.25 79 MET A CA 1
ATOM 582 C C . MET A 1 79 ? 7.046 5.390 10.218 1.00 69.25 79 MET A C 1
ATOM 584 O O . MET A 1 79 ? 6.944 4.527 9.348 1.00 69.25 79 MET A O 1
ATOM 588 N N . VAL A 1 80 ? 7.002 6.691 9.936 1.00 67.12 80 VAL A N 1
ATOM 589 C CA . VAL A 1 80 ? 7.016 7.191 8.560 1.00 67.12 80 VAL A CA 1
ATOM 590 C C . VAL A 1 80 ? 8.467 7.272 8.104 1.00 67.12 80 VAL A C 1
ATOM 592 O O . VAL A 1 80 ? 9.217 8.157 8.517 1.00 67.12 80 VAL A O 1
ATOM 595 N N . ARG A 1 81 ? 8.869 6.341 7.243 1.00 63.84 81 ARG A N 1
ATOM 596 C CA . ARG A 1 81 ? 10.162 6.394 6.565 1.00 63.84 81 ARG A CA 1
ATOM 597 C C . ARG A 1 81 ? 9.962 7.161 5.271 1.00 63.84 81 ARG A C 1
ATOM 599 O O . ARG A 1 81 ? 9.436 6.651 4.285 1.00 63.84 81 ARG A O 1
ATOM 606 N N . GLY A 1 82 ? 10.338 8.429 5.294 1.00 55.91 82 GLY A N 1
ATOM 607 C CA . GLY A 1 82 ? 10.443 9.182 4.058 1.00 55.91 82 GLY A CA 1
ATOM 608 C C . GLY A 1 82 ? 11.696 8.763 3.290 1.00 55.91 82 GLY A C 1
ATOM 609 O O . GLY A 1 82 ? 12.738 8.514 3.886 1.00 55.91 82 GLY A O 1
ATOM 610 N N . ILE A 1 83 ? 11.610 8.757 1.960 1.00 55.25 83 ILE A N 1
ATOM 611 C CA . ILE A 1 83 ? 12.790 8.749 1.070 1.00 55.25 83 ILE A CA 1
ATOM 612 C C . ILE A 1 83 ? 13.495 10.129 1.127 1.00 55.25 83 ILE A C 1
ATOM 614 O O . ILE A 1 83 ? 14.644 10.295 0.731 1.00 55.25 83 ILE A O 1
ATOM 618 N N . ARG A 1 84 ? 12.819 11.112 1.744 1.00 47.59 84 ARG A N 1
ATOM 619 C CA . ARG A 1 84 ? 13.348 12.363 2.297 1.00 47.59 84 ARG A CA 1
ATOM 620 C C . ARG A 1 84 ? 12.855 12.487 3.751 1.00 47.59 84 ARG A C 1
ATOM 622 O O . ARG A 1 84 ? 11.677 12.199 3.966 1.00 47.59 84 ARG A O 1
ATOM 629 N N . PRO A 1 85 ? 13.677 12.887 4.741 1.00 40.88 85 PRO A N 1
ATOM 630 C CA . PRO A 1 85 ? 13.270 12.854 6.146 1.00 40.88 85 PRO A CA 1
ATOM 631 C C . PRO A 1 85 ? 12.010 13.699 6.396 1.00 40.88 85 PRO A C 1
ATOM 633 O O . PRO A 1 85 ? 11.979 14.863 5.983 1.00 40.88 85 PRO A O 1
ATOM 636 N N . PRO A 1 86 ? 10.969 13.160 7.057 1.00 43.59 86 PRO A N 1
ATOM 637 C CA . PRO A 1 86 ? 9.872 13.984 7.538 1.00 43.59 86 PRO A CA 1
ATOM 638 C C . PRO A 1 86 ? 10.370 14.919 8.655 1.00 43.59 86 PRO A C 1
ATOM 640 O O . PRO A 1 86 ? 11.328 14.586 9.359 1.00 43.59 86 PRO A O 1
ATOM 643 N N . PRO A 1 87 ? 9.731 16.085 8.862 1.00 47.34 87 PRO A N 1
ATOM 644 C CA . PRO A 1 87 ? 10.036 16.923 10.012 1.00 47.34 87 PRO A CA 1
ATOM 645 C C . PRO A 1 87 ? 9.805 16.134 11.320 1.00 47.34 87 PRO A C 1
ATOM 647 O O . PRO A 1 87 ? 8.894 15.301 11.373 1.00 47.34 87 PRO A O 1
ATOM 650 N N . PRO A 1 88 ? 10.585 16.401 12.385 1.00 39.22 88 PRO A N 1
ATOM 651 C CA . PRO A 1 88 ? 10.743 15.543 13.573 1.00 39.22 88 PRO A CA 1
ATOM 652 C C . PRO A 1 88 ? 9.504 15.342 14.478 1.00 39.22 88 PRO A C 1
ATOM 654 O O . PRO A 1 88 ? 9.647 14.940 15.628 1.00 39.22 88 PRO A O 1
ATOM 657 N N . ARG A 1 89 ? 8.278 15.607 14.003 1.00 45.59 89 ARG A N 1
ATOM 658 C CA . ARG A 1 89 ? 7.017 15.445 14.758 1.00 45.59 89 ARG A CA 1
ATOM 659 C C . ARG A 1 89 ? 5.813 15.007 13.911 1.00 45.59 89 ARG A C 1
ATOM 661 O O . ARG A 1 89 ? 4.676 15.156 14.350 1.00 45.59 89 ARG A O 1
ATOM 668 N N . ALA A 1 90 ? 6.021 14.523 12.688 1.00 53.22 90 ALA A N 1
ATOM 669 C CA . ALA A 1 90 ? 4.907 14.135 11.826 1.00 53.22 90 ALA A CA 1
ATOM 670 C C . ALA A 1 90 ? 4.241 12.843 12.339 1.00 53.22 90 ALA A C 1
ATOM 672 O O . ALA A 1 90 ? 4.755 11.748 12.120 1.00 53.22 90 ALA A O 1
ATOM 673 N N . SER A 1 91 ? 3.087 12.966 13.002 1.00 66.06 91 SER A N 1
ATOM 674 C CA . SER A 1 91 ? 2.155 11.846 13.143 1.00 66.06 91 SER A CA 1
ATOM 675 C C . SER A 1 91 ? 1.659 11.427 11.757 1.00 66.06 91 SER A C 1
ATOM 677 O O . SER A 1 91 ? 1.507 12.272 10.864 1.00 66.06 91 SER A O 1
ATOM 679 N N . LEU A 1 92 ? 1.427 10.126 11.540 1.00 80.31 92 LEU A N 1
ATOM 680 C CA . LEU A 1 92 ? 0.836 9.681 10.282 1.00 80.31 92 LEU A CA 1
ATOM 681 C C . LEU A 1 92 ? -0.542 10.327 10.125 1.00 80.31 92 LEU A C 1
ATOM 683 O O . LEU A 1 92 ? -1.400 10.194 10.993 1.00 80.31 92 LEU A O 1
ATOM 687 N N . ARG A 1 93 ? -0.741 10.996 8.990 1.00 85.00 93 ARG A N 1
ATOM 688 C CA . ARG A 1 93 ? -1.994 11.637 8.607 1.00 85.00 93 ARG A CA 1
ATOM 689 C C . ARG A 1 93 ? -2.579 10.987 7.354 1.00 85.00 93 ARG A C 1
ATOM 691 O O . ARG A 1 93 ? -1.920 10.991 6.300 1.00 85.00 93 ARG A O 1
ATOM 698 N N . LEU A 1 94 ? -3.784 10.433 7.482 1.00 87.81 94 LEU A N 1
ATOM 699 C CA . LEU A 1 94 ? -4.559 9.779 6.415 1.00 87.81 94 LEU A CA 1
ATOM 700 C C . LEU A 1 94 ? -5.893 10.507 6.180 1.00 87.81 94 LEU A C 1
ATOM 702 O O . LEU A 1 94 ? -6.300 11.319 7.001 1.00 87.81 94 LEU A O 1
ATOM 706 N N . SER A 1 95 ? -6.566 10.243 5.061 1.00 90.50 95 SER A N 1
ATOM 707 C CA . SER A 1 95 ? -7.934 10.728 4.808 1.00 90.50 95 SER A CA 1
ATOM 708 C C . SER A 1 95 ? -8.954 10.050 5.734 1.00 90.50 95 SER A C 1
ATOM 710 O O . SER A 1 95 ? -8.652 9.035 6.362 1.00 90.50 95 SER A O 1
ATOM 712 N N . THR A 1 96 ? -10.178 10.583 5.787 1.00 93.19 96 THR A N 1
ATOM 713 C CA . THR A 1 96 ? -11.332 9.946 6.457 1.00 93.19 96 THR A CA 1
ATOM 714 C C . THR A 1 96 ? -11.752 8.627 5.796 1.00 93.19 96 THR A C 1
ATOM 716 O O . THR A 1 96 ? -12.339 7.766 6.446 1.00 93.19 96 THR A O 1
ATOM 719 N N . GLN A 1 97 ? -11.379 8.438 4.529 1.00 93.06 97 GLN A N 1
ATOM 720 C CA . GLN A 1 97 ? -11.476 7.193 3.766 1.00 93.06 97 GLN A CA 1
ATOM 721 C C . GLN A 1 97 ? -10.069 6.776 3.307 1.00 93.06 97 GLN A C 1
ATOM 723 O O . GLN A 1 97 ? -9.652 7.121 2.192 1.00 93.06 97 GLN A O 1
ATOM 728 N N . PRO A 1 98 ? -9.255 6.152 4.175 1.00 90.88 98 PRO A N 1
ATOM 729 C CA . PRO A 1 98 ? -7.879 5.809 3.842 1.00 90.88 98 PRO A CA 1
ATOM 730 C C . PRO A 1 98 ? -7.797 4.806 2.686 1.00 90.88 98 PRO A C 1
ATOM 732 O O . PRO A 1 98 ? -8.591 3.878 2.575 1.00 90.88 98 PRO A O 1
ATOM 735 N N . SER A 1 99 ? -6.771 4.967 1.854 1.00 90.88 99 SER A N 1
ATOM 736 C CA . SER A 1 99 ? -6.333 3.963 0.883 1.00 90.88 99 SER A CA 1
ATOM 737 C C . SER A 1 99 ? -4.814 3.844 0.929 1.00 90.88 99 SER A C 1
ATOM 739 O O . SER A 1 99 ? -4.106 4.826 1.179 1.00 90.88 99 SER A O 1
ATOM 741 N N . PHE A 1 100 ? -4.305 2.633 0.730 1.00 91.50 100 PHE A N 1
ATOM 742 C CA . PHE A 1 100 ? -2.872 2.349 0.764 1.00 91.50 100 PHE A CA 1
ATOM 743 C C . PHE A 1 100 ? -2.544 1.053 0.024 1.00 91.50 100 PHE A C 1
ATOM 745 O O . PHE A 1 100 ? -3.424 0.263 -0.313 1.00 91.50 100 PHE A O 1
ATOM 752 N N . VAL A 1 101 ? -1.260 0.842 -0.244 1.00 91.81 101 VAL A N 1
ATOM 753 C CA . VAL A 1 101 ? -0.732 -0.398 -0.816 1.00 91.81 101 VAL A CA 1
ATOM 754 C C . VAL A 1 101 ? 0.180 -1.049 0.214 1.00 91.81 101 VAL A C 1
ATOM 756 O O . VAL A 1 101 ? 1.099 -0.406 0.709 1.00 91.81 101 VAL A O 1
ATOM 759 N N . VAL A 1 102 ? -0.080 -2.305 0.544 1.00 91.88 102 VAL A N 1
ATOM 760 C CA . VAL A 1 102 ? 0.758 -3.148 1.389 1.00 91.88 102 VAL A CA 1
ATOM 761 C C . VAL A 1 102 ? 1.967 -3.622 0.583 1.00 91.88 102 VAL A C 1
ATOM 763 O O . VAL A 1 102 ? 1.819 -4.153 -0.518 1.00 91.88 102 VAL A O 1
ATOM 766 N N . VAL A 1 103 ? 3.157 -3.413 1.134 1.00 89.00 103 VAL A N 1
ATOM 767 C CA . VAL A 1 103 ? 4.458 -3.742 0.535 1.00 89.00 103 VAL A CA 1
ATOM 768 C C . VAL A 1 103 ? 5.348 -4.462 1.552 1.00 89.00 103 VAL A C 1
ATOM 770 O O . VAL A 1 103 ? 4.990 -4.567 2.725 1.00 89.00 103 VAL A O 1
ATOM 773 N N . GLY A 1 104 ? 6.503 -4.956 1.105 1.00 86.69 104 GLY A N 1
ATOM 774 C CA . GLY A 1 104 ? 7.417 -5.736 1.939 1.00 86.69 104 GLY A CA 1
ATOM 775 C C . GLY A 1 104 ? 7.239 -7.252 1.813 1.00 86.69 104 GLY A C 1
ATOM 776 O O . GLY A 1 104 ? 6.318 -7.755 1.162 1.00 86.69 104 GLY A O 1
ATOM 777 N N . ALA A 1 105 ? 8.146 -7.996 2.439 1.00 86.25 105 ALA A N 1
ATOM 778 C CA . ALA A 1 105 ? 8.312 -9.441 2.338 1.00 86.25 105 ALA A CA 1
ATOM 779 C C . ALA A 1 105 ? 7.058 -10.222 2.749 1.00 86.25 105 ALA A C 1
ATOM 781 O O . ALA A 1 105 ? 6.795 -11.290 2.201 1.00 86.25 105 ALA A O 1
ATOM 782 N N . ARG A 1 106 ? 6.265 -9.675 3.676 1.00 88.62 106 ARG A N 1
ATOM 783 C CA . ARG A 1 106 ? 5.047 -10.312 4.199 1.00 88.62 106 ARG A CA 1
ATOM 784 C C . ARG A 1 106 ? 3.759 -9.772 3.586 1.00 88.62 106 ARG A C 1
ATOM 786 O O . ARG A 1 106 ? 2.671 -10.125 4.036 1.00 88.62 106 ARG A O 1
ATOM 793 N N . ALA A 1 107 ? 3.841 -8.924 2.558 1.00 89.56 107 ALA A N 1
ATOM 794 C CA . ALA A 1 107 ? 2.656 -8.330 1.937 1.00 89.56 107 ALA A CA 1
ATOM 795 C C . ALA A 1 107 ? 1.676 -9.390 1.402 1.00 89.56 107 ALA A C 1
ATOM 797 O O . ALA A 1 107 ? 0.462 -9.219 1.508 1.00 89.56 107 ALA A O 1
ATOM 798 N N . GLY A 1 108 ? 2.194 -10.508 0.879 1.00 88.69 108 GLY A N 1
ATOM 799 C CA . GLY A 1 108 ? 1.380 -11.636 0.405 1.00 88.69 108 GLY A CA 1
ATOM 800 C C . GLY A 1 108 ? 0.627 -12.380 1.516 1.00 88.69 108 GLY A C 1
ATOM 801 O O . GLY A 1 108 ? -0.429 -12.970 1.266 1.00 88.69 108 GLY A O 1
ATOM 802 N N . ASP A 1 109 ? 1.120 -12.296 2.751 1.00 91.50 109 ASP A N 1
ATOM 803 C CA . ASP A 1 109 ? 0.552 -12.987 3.908 1.00 91.50 109 ASP A CA 1
ATOM 804 C C . ASP A 1 109 ? -0.551 -12.177 4.586 1.00 91.50 109 ASP A C 1
ATOM 806 O O . ASP A 1 109 ? -1.215 -12.679 5.490 1.00 91.50 109 ASP A O 1
ATOM 810 N N . VAL A 1 110 ? -0.786 -10.933 4.166 1.00 93.12 110 VAL A N 1
ATOM 811 C CA . VAL A 1 110 ? -1.852 -10.106 4.729 1.00 93.12 110 VAL A CA 1
ATOM 812 C C . VAL A 1 110 ? -3.219 -10.638 4.301 1.00 93.12 110 VAL A C 1
ATOM 814 O O . VAL A 1 110 ? -3.497 -10.853 3.117 1.00 93.12 110 VAL A O 1
ATOM 817 N N . ALA A 1 111 ? -4.078 -10.867 5.292 1.00 94.62 111 ALA A N 1
ATOM 818 C CA . ALA A 1 111 ? -5.444 -11.347 5.122 1.00 94.62 111 ALA A CA 1
ATOM 819 C C . ALA A 1 111 ? -6.466 -10.215 5.201 1.00 94.62 111 ALA A C 1
ATOM 821 O O . ALA A 1 111 ? -7.428 -10.202 4.433 1.00 94.62 111 ALA A O 1
ATOM 822 N N . ALA A 1 112 ? -6.279 -9.295 6.146 1.00 95.38 112 ALA A N 1
ATOM 823 C CA . ALA A 1 112 ? -7.246 -8.254 6.450 1.00 95.38 112 ALA A CA 1
ATOM 824 C C . ALA A 1 112 ? -6.585 -7.038 7.101 1.00 95.38 112 ALA A C 1
ATOM 826 O O . ALA A 1 112 ? -5.482 -7.105 7.650 1.00 95.38 112 ALA A O 1
ATOM 827 N N . VAL A 1 113 ? -7.312 -5.931 7.055 1.00 95.38 113 VAL A N 1
ATOM 828 C CA . VAL A 1 113 ? -7.006 -4.694 7.765 1.00 95.38 113 VAL A CA 1
ATOM 829 C C . VAL A 1 113 ? -8.121 -4.443 8.770 1.00 95.38 113 VAL A C 1
ATOM 831 O O . VAL A 1 113 ? -9.299 -4.559 8.432 1.00 95.38 113 VAL A O 1
ATOM 834 N N . ARG A 1 114 ? -7.752 -4.050 9.987 1.00 95.94 114 ARG A N 1
ATOM 835 C CA . ARG A 1 114 ? -8.676 -3.598 11.026 1.00 95.94 114 ARG A CA 1
ATOM 836 C C . ARG A 1 114 ? -8.331 -2.172 11.442 1.00 95.94 114 ARG A C 1
ATOM 838 O O . ARG A 1 114 ? -7.162 -1.838 11.603 1.00 95.94 114 ARG A O 1
ATOM 845 N N . ILE A 1 115 ? -9.351 -1.338 11.612 1.00 95.69 115 ILE A N 1
ATOM 846 C CA . ILE A 1 115 ? -9.232 0.025 12.129 1.00 95.69 115 ILE A CA 1
ATOM 847 C C . ILE A 1 115 ? -10.072 0.146 13.395 1.00 95.69 115 ILE A C 1
ATOM 849 O O . ILE A 1 115 ? -11.267 -0.164 13.397 1.00 95.69 115 ILE A O 1
ATOM 853 N N . VAL A 1 116 ? -9.442 0.604 14.474 1.00 94.69 116 VAL A N 1
ATOM 854 C CA . VAL A 1 116 ? -10.018 0.653 15.822 1.00 94.69 116 VAL A CA 1
ATOM 855 C C . VAL A 1 116 ? -9.962 2.076 16.373 1.00 94.69 116 VAL A C 1
ATOM 857 O O . VAL A 1 116 ? -9.009 2.818 16.136 1.00 94.69 116 VAL A O 1
ATOM 860 N N . ARG A 1 117 ? -10.985 2.457 17.143 1.00 94.62 117 ARG A N 1
ATOM 861 C CA . ARG A 1 117 ? -11.020 3.696 17.928 1.00 94.62 117 ARG A CA 1
ATOM 862 C C . ARG A 1 117 ? -11.499 3.398 19.340 1.00 94.62 117 ARG A C 1
ATOM 864 O O . ARG A 1 117 ? -12.624 2.938 19.517 1.00 94.62 117 ARG A O 1
ATOM 871 N N . GLY A 1 118 ? -10.664 3.677 20.341 1.00 88.62 118 GLY A N 1
ATOM 872 C CA . GLY A 1 118 ? -11.028 3.481 21.751 1.00 88.62 118 GLY A CA 1
ATOM 873 C C . GLY A 1 118 ? -11.481 2.049 22.070 1.00 88.62 118 GLY A C 1
ATOM 874 O O . GLY A 1 118 ? -12.438 1.865 22.811 1.00 88.62 118 GLY A O 1
ATOM 875 N N . GLY A 1 119 ? -10.855 1.046 21.445 1.00 89.00 119 GLY A N 1
ATOM 876 C CA . GLY A 1 119 ? -11.212 -0.372 21.587 1.00 89.00 119 GLY A CA 1
ATOM 877 C C . GLY A 1 119 ? -12.401 -0.841 20.737 1.00 89.00 119 GLY A C 1
ATOM 878 O O . GLY A 1 119 ? -12.627 -2.043 20.624 1.00 89.00 119 GLY A O 1
ATOM 879 N N . GLN A 1 120 ? -13.141 0.064 20.090 1.00 94.25 120 GLN A N 1
ATOM 880 C CA . GLN A 1 120 ? -14.233 -0.297 19.189 1.00 94.25 120 GLN A CA 1
ATOM 881 C C . GLN A 1 120 ? -13.719 -0.455 17.751 1.00 94.25 120 GLN A C 1
ATOM 883 O O . GLN A 1 120 ? -13.041 0.428 17.223 1.00 94.25 120 GLN A O 1
ATOM 888 N N . THR A 1 121 ? -14.072 -1.563 17.096 1.00 96.38 121 THR A N 1
ATOM 889 C CA . THR A 1 121 ? -13.763 -1.773 15.673 1.00 96.38 121 THR A CA 1
ATOM 890 C C . THR A 1 121 ? -14.646 -0.868 14.822 1.00 96.38 121 THR A C 1
ATOM 892 O O . THR A 1 121 ? -15.871 -0.954 14.885 1.00 96.38 121 THR A O 1
ATOM 895 N N . MET A 1 122 ? -14.015 0.025 14.061 1.00 96.62 122 MET A N 1
ATOM 896 C CA . MET A 1 122 ? -14.680 0.920 13.108 1.00 96.62 122 MET A CA 1
ATOM 897 C C . MET A 1 122 ? -14.821 0.246 11.746 1.00 96.62 122 MET A C 1
ATOM 899 O O . MET A 1 122 ? -15.834 0.403 11.073 1.00 96.62 122 MET A O 1
ATOM 903 N N . LEU A 1 123 ? -13.791 -0.508 11.359 1.00 97.06 123 LEU A N 1
ATOM 904 C CA . LEU A 1 123 ? -13.750 -1.280 10.129 1.00 97.06 123 LEU A CA 1
ATOM 905 C C . LEU A 1 123 ? -12.898 -2.529 10.344 1.00 97.06 123 LEU A C 1
ATOM 907 O O . LEU A 1 123 ? -11.816 -2.455 10.922 1.00 97.06 123 LEU A O 1
ATOM 911 N N . GLU A 1 124 ? -13.349 -3.653 9.809 1.00 96.56 124 GLU A N 1
ATOM 912 C CA . GLU A 1 124 ? -12.496 -4.790 9.488 1.00 96.56 124 GLU A CA 1
ATOM 913 C C . GLU A 1 124 ? -12.834 -5.226 8.068 1.00 96.56 124 GLU A C 1
ATOM 915 O O . GLU A 1 124 ? -13.999 -5.463 7.753 1.00 96.56 124 GLU A O 1
ATOM 920 N N . ALA A 1 125 ? -11.829 -5.274 7.201 1.00 95.31 125 ALA A N 1
ATOM 921 C CA . ALA A 1 125 ? -12.023 -5.556 5.789 1.00 95.31 125 ALA A CA 1
ATOM 922 C C . ALA A 1 125 ? -10.967 -6.548 5.287 1.00 95.31 125 ALA A C 1
ATOM 924 O O . ALA A 1 125 ? -9.776 -6.373 5.575 1.00 95.31 125 ALA A O 1
ATOM 925 N N . PRO A 1 126 ? -11.373 -7.579 4.523 1.00 94.75 126 PRO A N 1
ATOM 926 C CA . PRO A 1 126 ? -10.428 -8.488 3.898 1.00 94.75 126 PRO A CA 1
ATOM 927 C C . PRO A 1 126 ? -9.605 -7.752 2.839 1.00 94.75 126 PRO A C 1
ATOM 929 O O . PRO A 1 126 ? -10.094 -6.845 2.164 1.00 94.75 126 PRO A O 1
ATOM 932 N N . LEU A 1 127 ? -8.362 -8.186 2.654 1.00 91.62 127 LEU A N 1
ATOM 933 C CA . LEU A 1 127 ? -7.474 -7.654 1.633 1.00 91.62 127 LEU A CA 1
ATOM 934 C C . LEU A 1 127 ? -7.331 -8.655 0.476 1.00 91.62 127 LEU A C 1
ATOM 936 O O . LEU A 1 127 ? -6.772 -9.746 0.623 1.00 91.62 127 LEU A O 1
ATOM 940 N N . ALA A 1 128 ? -7.850 -8.274 -0.692 1.00 82.31 128 ALA A N 1
ATOM 941 C CA . ALA A 1 128 ? -7.745 -9.040 -1.930 1.00 82.31 128 ALA A CA 1
ATOM 942 C C . ALA A 1 128 ? -6.610 -8.477 -2.804 1.00 82.31 128 ALA A C 1
ATOM 944 O O . ALA A 1 128 ? -6.830 -7.665 -3.701 1.00 82.31 128 ALA A O 1
ATOM 945 N N . GLY A 1 129 ? -5.378 -8.906 -2.524 1.00 85.31 129 GLY A N 1
ATOM 946 C CA . GLY A 1 129 ? -4.165 -8.383 -3.161 1.00 85.31 129 GLY A CA 1
ATOM 947 C C . GLY A 1 129 ? -3.486 -7.301 -2.314 1.00 85.31 129 GLY A C 1
ATOM 948 O O . GLY A 1 129 ? -3.794 -7.173 -1.139 1.00 85.31 129 GLY A O 1
ATOM 949 N N . PRO A 1 130 ? -2.538 -6.530 -2.866 1.00 89.56 130 PRO A N 1
ATOM 950 C CA . PRO A 1 130 ? -1.740 -5.605 -2.063 1.00 89.56 130 PRO A CA 1
ATOM 951 C C . PRO A 1 130 ? -2.439 -4.265 -1.799 1.00 89.56 130 PRO A C 1
ATOM 953 O O . PRO A 1 130 ? -1.990 -3.505 -0.955 1.00 89.56 130 PRO A O 1
ATOM 956 N N . ARG A 1 131 ? -3.520 -3.916 -2.504 1.00 91.19 131 ARG A N 1
ATOM 957 C CA . ARG A 1 131 ? -4.160 -2.598 -2.375 1.00 91.19 131 ARG A CA 1
ATOM 958 C C . ARG A 1 131 ? -5.375 -2.657 -1.457 1.00 91.19 131 ARG A C 1
ATOM 960 O O . ARG A 1 131 ? -6.283 -3.448 -1.686 1.00 91.19 131 ARG A O 1
ATOM 967 N N . PHE A 1 132 ? -5.401 -1.761 -0.478 1.00 93.25 132 PHE A N 1
ATOM 968 C CA . PHE A 1 132 ? -6.572 -1.459 0.329 1.00 93.25 132 PHE A CA 1
ATOM 969 C C . PHE A 1 132 ? -7.270 -0.215 -0.222 1.00 93.25 132 PHE A C 1
ATOM 971 O O . PHE A 1 132 ? -6.647 0.839 -0.400 1.00 93.25 132 PHE A O 1
ATOM 978 N N . GLU A 1 133 ? -8.572 -0.336 -0.453 1.00 91.69 133 GLU A N 1
ATOM 979 C CA . GLU A 1 133 ? -9.466 0.785 -0.722 1.00 91.69 133 GLU A CA 1
ATOM 980 C C . GLU A 1 133 ? -10.556 0.802 0.343 1.00 91.69 133 GLU A C 1
ATOM 982 O O . GLU A 1 133 ? -11.041 -0.253 0.756 1.00 91.69 133 GLU A O 1
ATOM 987 N N . TRP A 1 134 ? -10.928 2.002 0.788 1.00 92.69 134 TRP A N 1
ATOM 988 C CA . TRP A 1 134 ? -12.040 2.160 1.712 1.00 92.69 134 TRP A CA 1
ATOM 989 C C . TRP A 1 134 ? -13.326 1.605 1.081 1.00 92.69 134 TRP A C 1
ATOM 991 O O . TRP A 1 134 ? -13.637 1.992 -0.051 1.00 92.69 134 TRP A O 1
ATOM 1001 N N . PRO A 1 135 ? -14.079 0.722 1.764 1.00 93.62 135 PRO A N 1
ATOM 1002 C CA . PRO A 1 135 ? -15.333 0.212 1.219 1.00 93.62 135 PRO A CA 1
ATOM 1003 C C . PRO A 1 135 ? -16.332 1.348 0.981 1.00 93.62 135 PRO A C 1
ATOM 1005 O O . PRO A 1 135 ? -16.511 2.215 1.834 1.00 93.62 135 PRO A O 1
ATOM 1008 N N . ALA A 1 136 ? -16.989 1.351 -0.180 1.00 90.50 136 ALA A N 1
ATOM 1009 C CA . ALA A 1 136 ? -17.889 2.438 -0.581 1.00 90.50 136 ALA A CA 1
ATOM 1010 C C . ALA A 1 136 ? -19.132 2.567 0.320 1.00 90.50 136 ALA A C 1
ATOM 1012 O O . ALA A 1 136 ? -19.724 3.639 0.411 1.00 90.50 136 ALA A O 1
ATOM 1013 N N . ASP A 1 137 ? -19.524 1.474 0.969 1.00 92.31 137 ASP A N 1
ATOM 1014 C CA . ASP A 1 137 ? -20.643 1.367 1.902 1.00 92.31 137 ASP A CA 1
ATOM 1015 C C . ASP A 1 137 ? -20.234 1.563 3.372 1.00 92.31 137 ASP A C 1
ATOM 1017 O O . ASP A 1 137 ? -21.102 1.672 4.242 1.00 92.31 137 ASP A O 1
ATOM 1021 N N . ALA A 1 138 ? -18.933 1.648 3.669 1.00 93.00 138 ALA A N 1
ATOM 1022 C CA . ALA A 1 138 ? -18.446 1.887 5.021 1.00 93.00 138 ALA A CA 1
ATOM 1023 C C . ALA A 1 138 ? -18.526 3.385 5.386 1.00 93.00 138 ALA A C 1
ATOM 1025 O O . ALA A 1 138 ? -18.036 4.226 4.622 1.00 93.00 138 ALA A O 1
ATOM 1026 N N . PRO A 1 139 ? -19.063 3.742 6.572 1.00 93.12 139 PRO A N 1
ATOM 1027 C CA . PRO A 1 139 ? -19.086 5.123 7.050 1.00 93.12 139 PRO A CA 1
ATOM 1028 C C . PRO A 1 139 ? -17.686 5.732 7.099 1.00 93.12 139 PRO A C 1
ATOM 1030 O O . PRO A 1 139 ? -16.741 5.061 7.500 1.00 93.12 139 PRO A O 1
ATOM 1033 N N . GLU A 1 140 ? -17.546 7.009 6.751 1.00 93.44 140 GLU A N 1
ATOM 1034 C CA . GLU A 1 140 ? -16.258 7.692 6.875 1.00 93.44 140 GLU A CA 1
ATOM 1035 C C . GLU A 1 140 ? -15.776 7.763 8.329 1.00 93.44 140 GLU A C 1
ATOM 1037 O O . GLU A 1 140 ? -16.561 7.904 9.273 1.00 93.44 140 GLU A O 1
ATOM 1042 N N . LEU A 1 141 ? -14.457 7.736 8.511 1.00 95.19 141 LEU A N 1
ATOM 1043 C CA . LEU A 1 141 ? -13.853 8.030 9.802 1.00 95.19 141 LEU A CA 1
ATOM 1044 C C . LEU A 1 141 ? -14.063 9.509 10.160 1.00 95.19 141 LEU A C 1
ATOM 1046 O O . LEU A 1 141 ? -14.001 10.388 9.304 1.00 95.19 141 LEU A O 1
ATOM 1050 N N . LEU A 1 142 ? -14.237 9.811 11.449 1.00 94.69 142 LEU A N 1
ATOM 1051 C CA . LEU A 1 142 ? -14.242 11.200 11.926 1.00 94.69 142 LEU A CA 1
ATOM 1052 C C . LEU A 1 142 ? -12.901 11.868 11.621 1.00 94.69 142 LEU A C 1
ATOM 1054 O O . LEU A 1 142 ? -11.867 11.236 11.835 1.00 94.69 142 LEU A O 1
ATOM 1058 N N . ALA A 1 143 ? -12.925 13.128 11.182 1.00 92.00 143 ALA A N 1
ATOM 1059 C CA . ALA A 1 143 ? -11.740 13.968 11.004 1.00 92.00 143 ALA A CA 1
ATOM 1060 C C . ALA A 1 143 ? -11.053 14.290 12.344 1.00 92.00 143 ALA A C 1
ATOM 1062 O O . ALA A 1 143 ? -11.665 14.178 13.409 1.00 92.00 143 ALA A O 1
ATOM 1063 N N . ASP A 1 144 ? -9.771 14.665 12.282 1.00 90.38 144 ASP A N 1
ATOM 1064 C CA . ASP A 1 144 ? -8.940 15.071 13.425 1.00 90.38 144 ASP A CA 1
ATOM 1065 C C . ASP A 1 144 ? -8.951 14.086 14.603 1.00 90.38 144 ASP A C 1
ATOM 1067 O O . ASP A 1 144 ? -8.738 14.453 15.760 1.00 90.38 144 ASP A O 1
ATOM 1071 N N . THR A 1 145 ? -9.173 12.809 14.299 1.00 92.81 145 THR A N 1
ATOM 1072 C CA . THR A 1 145 ? -9.345 11.747 15.286 1.00 92.81 145 THR A CA 1
ATOM 1073 C C . THR A 1 145 ? -8.233 10.718 15.132 1.00 92.81 145 THR A C 1
ATOM 1075 O O . THR A 1 145 ? -7.851 10.368 14.014 1.00 92.81 145 THR A O 1
ATOM 1078 N N . ASP A 1 146 ? -7.701 10.252 16.261 1.00 91.88 146 ASP A N 1
ATOM 1079 C CA . ASP A 1 146 ? -6.685 9.204 16.291 1.00 91.88 146 ASP A CA 1
ATOM 1080 C C . ASP A 1 146 ? -7.342 7.817 16.215 1.00 91.88 146 ASP A C 1
ATOM 1082 O O . ASP A 1 146 ? -8.317 7.524 16.913 1.00 91.88 146 ASP A O 1
ATOM 1086 N N . TYR A 1 147 ? -6.777 6.965 15.366 1.00 93.56 147 TYR A N 1
ATOM 1087 C CA . TYR A 1 147 ? -7.179 5.584 15.142 1.00 93.56 147 TYR A CA 1
ATOM 1088 C C . TYR A 1 147 ? -5.969 4.665 15.229 1.00 93.56 147 TYR A C 1
ATOM 1090 O O . TYR A 1 147 ? -4.829 5.065 14.979 1.00 93.56 147 TYR A O 1
ATOM 1098 N N . GLU A 1 148 ? -6.239 3.406 15.532 1.00 92.94 148 GLU A N 1
ATOM 1099 C CA . GLU A 1 148 ? -5.291 2.314 15.394 1.00 92.94 148 GLU A CA 1
ATOM 1100 C C . GLU A 1 148 ? -5.556 1.580 14.079 1.00 92.94 148 GLU A C 1
ATOM 1102 O O . GLU A 1 148 ? -6.701 1.280 13.745 1.00 92.94 148 GLU A O 1
ATOM 1107 N N . LEU A 1 149 ? -4.489 1.317 13.332 1.00 93.25 149 LEU A N 1
ATOM 1108 C CA . LEU A 1 149 ? -4.454 0.481 12.144 1.00 93.25 149 LEU A CA 1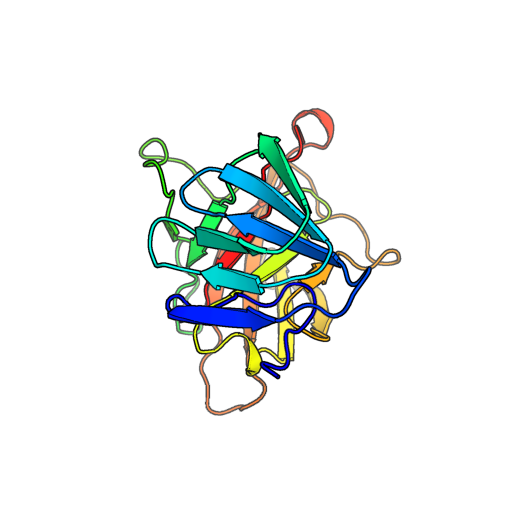
ATOM 1109 C C . LEU A 1 149 ? -3.749 -0.825 12.503 1.00 93.25 149 LEU A C 1
ATOM 1111 O O . LEU A 1 149 ? -2.578 -0.812 12.884 1.00 93.25 149 LEU A O 1
ATOM 1115 N N . THR A 1 150 ? -4.443 -1.938 12.313 1.00 92.56 150 THR A N 1
ATOM 1116 C CA . THR A 1 150 ? -3.921 -3.285 12.518 1.00 92.56 150 THR A CA 1
ATOM 1117 C C . THR A 1 150 ? -3.950 -4.047 11.199 1.00 92.56 150 THR A C 1
ATOM 1119 O O . THR A 1 150 ? -4.961 -4.077 10.496 1.00 92.56 150 THR A O 1
ATOM 1122 N N . VAL A 1 151 ? -2.846 -4.707 10.875 1.00 93.25 151 VAL A N 1
ATOM 1123 C CA . VAL A 1 151 ? -2.738 -5.672 9.784 1.00 93.25 151 VAL A CA 1
ATOM 1124 C C . VAL A 1 151 ? -2.807 -7.075 10.368 1.00 93.25 151 VAL A C 1
ATOM 1126 O O . VAL A 1 151 ? -2.032 -7.426 11.260 1.00 93.25 151 VAL A O 1
ATOM 1129 N N . LEU A 1 152 ? -3.738 -7.872 9.847 1.00 93.62 152 LEU A N 1
ATOM 1130 C CA . LEU A 1 152 ? -3.952 -9.261 10.230 1.00 93.62 152 LEU A CA 1
ATOM 1131 C C . LEU A 1 152 ? -3.375 -10.174 9.148 1.00 93.62 152 LEU A C 1
ATOM 1133 O O . LEU A 1 152 ? -3.712 -10.045 7.967 1.00 93.62 152 LEU A O 1
ATOM 1137 N N . PHE A 1 153 ? -2.519 -11.105 9.555 1.00 92.81 153 PHE A N 1
ATOM 1138 C CA . PHE A 1 153 ? -1.908 -12.084 8.661 1.00 92.81 153 PHE A CA 1
ATOM 1139 C C . PHE A 1 153 ? -2.776 -13.344 8.540 1.00 92.81 153 PHE A C 1
ATOM 1141 O O . PHE A 1 153 ? -3.549 -13.677 9.438 1.00 92.81 153 PHE A O 1
ATOM 1148 N N . ARG A 1 154 ? -2.657 -14.054 7.414 1.00 91.06 154 ARG A N 1
ATOM 1149 C CA . ARG A 1 154 ? -3.395 -15.297 7.121 1.00 91.06 154 ARG A CA 1
ATOM 1150 C C . ARG A 1 154 ? -3.069 -16.396 8.127 1.00 91.06 154 ARG A C 1
ATOM 1152 O O . ARG A 1 154 ? -3.938 -17.186 8.488 1.00 91.06 154 ARG A O 1
ATOM 1159 N N . THR A 1 155 ? -1.819 -16.456 8.570 1.00 85.62 155 THR A N 1
ATOM 1160 C CA . THR A 1 155 ? -1.351 -17.432 9.548 1.00 85.62 155 THR A CA 1
ATOM 1161 C C . THR A 1 155 ? -1.619 -16.926 10.958 1.00 85.62 155 THR A C 1
ATOM 1163 O O . THR A 1 155 ? -0.999 -15.971 11.405 1.00 85.62 155 THR A O 1
ATOM 1166 N N . ALA A 1 156 ? -2.470 -17.621 11.716 1.00 71.12 156 ALA A N 1
ATOM 1167 C CA . ALA A 1 156 ? -2.799 -17.246 13.099 1.00 71.12 156 ALA A CA 1
ATOM 1168 C C . ALA A 1 156 ? -1.604 -17.274 14.080 1.00 71.12 156 ALA A C 1
ATOM 1170 O O . ALA A 1 156 ? -1.729 -16.820 15.212 1.00 71.12 156 ALA A O 1
ATOM 1171 N N . ARG A 1 157 ? -0.458 -17.839 13.670 1.00 75.38 157 ARG A N 1
ATOM 1172 C CA . ARG A 1 157 ? 0.796 -17.820 14.443 1.00 75.38 157 ARG A CA 1
ATOM 1173 C C . ARG A 1 157 ? 1.559 -16.506 14.312 1.00 75.38 157 ARG A C 1
ATOM 1175 O O . ARG A 1 157 ? 2.450 -16.251 15.114 1.00 75.38 157 ARG A O 1
ATOM 1182 N N . ASP A 1 158 ? 1.236 -15.717 13.298 1.00 81.44 158 ASP A N 1
ATOM 1183 C CA . ASP A 1 158 ? 1.910 -14.465 13.042 1.00 81.44 158 ASP A CA 1
ATOM 1184 C C . ASP A 1 158 ? 1.267 -13.352 13.859 1.00 81.44 158 ASP A C 1
ATOM 1186 O O . ASP A 1 158 ? 0.063 -13.101 13.762 1.00 81.44 158 ASP A O 1
ATOM 1190 N N . GLU A 1 159 ? 2.082 -12.653 14.644 1.00 86.00 159 GLU A N 1
ATOM 1191 C CA . GLU A 1 159 ? 1.609 -11.492 15.385 1.00 86.00 159 GLU A CA 1
ATOM 1192 C C . GLU A 1 159 ? 1.109 -10.405 14.422 1.00 86.00 159 GLU A C 1
ATOM 1194 O O . GLU A 1 159 ? 1.783 -10.120 13.420 1.00 86.00 159 GLU A O 1
ATOM 1199 N N . PRO A 1 160 ? -0.040 -9.767 14.720 1.00 90.06 160 PRO A N 1
ATOM 1200 C CA . PRO A 1 160 ? -0.490 -8.599 13.984 1.00 90.06 160 PRO A CA 1
ATOM 1201 C C . PRO A 1 160 ? 0.571 -7.498 13.970 1.00 90.06 160 PRO A C 1
ATOM 1203 O O . PRO A 1 160 ? 1.393 -7.380 14.884 1.00 90.06 160 PRO A O 1
ATOM 1206 N N . ALA A 1 161 ? 0.525 -6.672 12.931 1.00 89.19 161 ALA A N 1
ATOM 1207 C CA . ALA A 1 161 ? 1.305 -5.446 12.881 1.00 89.19 161 ALA A CA 1
ATOM 1208 C C . ALA A 1 161 ? 0.380 -4.258 13.142 1.00 89.19 161 ALA A C 1
ATOM 1210 O O . ALA A 1 161 ? -0.668 -4.145 12.509 1.00 89.19 161 ALA A O 1
ATOM 1211 N N . THR A 1 162 ? 0.765 -3.378 14.060 1.00 89.56 162 THR A N 1
ATOM 1212 C CA . THR A 1 162 ? -0.108 -2.326 14.588 1.00 89.56 162 THR A CA 1
ATOM 1213 C C . THR A 1 162 ? 0.571 -0.962 14.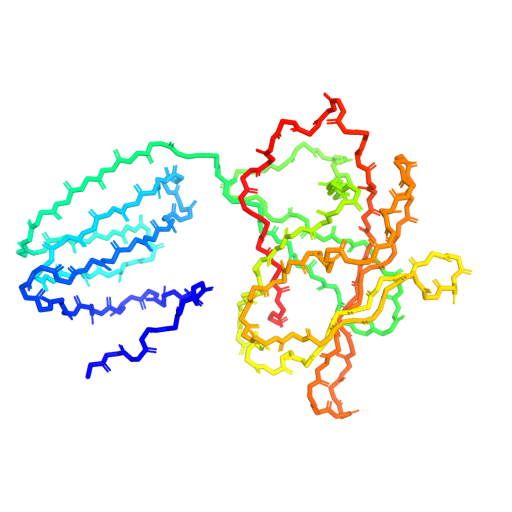529 1.00 89.56 162 THR A C 1
ATOM 1215 O O . THR A 1 162 ? 1.796 -0.840 14.645 1.00 89.56 162 THR A O 1
ATOM 1218 N N . GLY A 1 163 ? -0.224 0.094 14.372 1.00 88.31 163 GLY A N 1
ATOM 1219 C CA . GLY A 1 163 ? 0.226 1.454 14.627 1.00 88.31 163 GLY A CA 1
ATOM 1220 C C . GLY A 1 163 ? -0.895 2.489 14.602 1.00 88.31 163 GLY A C 1
ATOM 1221 O O . GLY A 1 163 ? -2.007 2.206 14.175 1.00 88.31 163 GLY A O 1
ATOM 1222 N N . THR A 1 164 ? -0.609 3.705 15.063 1.00 90.31 164 THR A N 1
ATOM 1223 C CA . THR A 1 164 ? -1.588 4.797 15.146 1.00 90.31 164 THR A CA 1
ATOM 1224 C C . THR A 1 164 ? -1.477 5.834 14.028 1.00 90.31 164 THR A C 1
ATOM 1226 O O . THR A 1 164 ? -0.383 6.219 13.603 1.00 90.31 164 THR A O 1
ATOM 1229 N N . PHE A 1 165 ? -2.626 6.343 13.582 1.00 90.00 165 PHE A N 1
ATOM 1230 C CA . PHE A 1 165 ? -2.729 7.448 12.631 1.00 90.00 165 PHE A CA 1
ATOM 1231 C C . PHE A 1 165 ? -3.827 8.427 13.032 1.00 90.00 165 PHE A C 1
ATOM 1233 O O . PHE A 1 165 ? -4.780 8.057 13.709 1.00 90.00 165 PHE A O 1
ATOM 1240 N N . ARG A 1 166 ? -3.712 9.670 12.564 1.00 90.38 166 ARG A N 1
ATOM 1241 C CA . ARG A 1 166 ? -4.761 10.683 12.673 1.00 90.38 166 ARG A CA 1
ATOM 1242 C C . ARG A 1 166 ? -5.406 10.920 11.316 1.00 90.38 166 ARG A C 1
ATOM 1244 O O . ARG A 1 166 ? -4.714 10.981 10.298 1.00 90.38 166 ARG A O 1
ATOM 1251 N N . THR A 1 167 ? -6.717 11.081 11.283 1.00 90.88 167 THR A N 1
ATOM 1252 C CA . THR A 1 167 ? -7.434 11.502 10.075 1.00 90.88 167 THR A CA 1
ATOM 1253 C C . THR A 1 167 ? -7.303 13.005 9.836 1.00 90.88 167 THR A C 1
ATOM 1255 O O . THR A 1 167 ? -7.271 13.804 10.769 1.00 90.88 167 THR A O 1
ATOM 1258 N N . LEU A 1 168 ? -7.225 13.398 8.569 1.00 85.69 168 LEU A N 1
ATOM 1259 C CA . LEU A 1 168 ? -7.265 14.786 8.123 1.00 85.69 168 LEU A CA 1
ATOM 1260 C C . LEU A 1 168 ? -8.696 15.213 7.800 1.00 85.69 168 LEU A C 1
ATOM 1262 O O . LEU A 1 168 ? -9.470 14.389 7.304 1.00 85.69 168 LEU A O 1
ATOM 1266 N N . PRO A 1 169 ? -9.037 16.498 7.988 1.00 78.19 169 PRO A N 1
ATOM 1267 C CA . PRO A 1 169 ? -10.265 17.040 7.438 1.00 78.19 169 PRO A CA 1
ATOM 1268 C C . PRO A 1 169 ? -10.240 16.984 5.895 1.00 78.19 169 PRO A C 1
ATOM 1270 O O . PRO A 1 169 ? -9.179 17.163 5.281 1.00 78.19 169 PRO A O 1
ATOM 1273 N N . PRO A 1 170 ? -11.396 16.784 5.231 1.00 71.38 170 PRO A N 1
ATOM 1274 C CA . PRO A 1 170 ? -11.476 16.672 3.771 1.00 71.38 170 PRO A CA 1
ATOM 1275 C C . PRO A 1 170 ? -10.833 17.853 3.029 1.00 71.38 170 PRO A C 1
ATOM 1277 O O . PRO A 1 170 ? -10.150 17.662 2.025 1.00 71.38 170 PRO A O 1
ATOM 1280 N N . SER A 1 171 ? -10.960 19.065 3.577 1.00 62.28 171 SER A N 1
ATOM 1281 C CA . SER A 1 171 ? -10.386 20.308 3.043 1.00 62.28 171 SER A CA 1
ATOM 1282 C C . SER A 1 171 ? -8.854 20.361 3.046 1.00 62.28 171 SER A C 1
ATOM 1284 O O . SER A 1 171 ? -8.273 21.130 2.286 1.00 62.28 171 SER A O 1
ATOM 1286 N N . GLU A 1 172 ? -8.187 19.543 3.863 1.00 59.75 172 GLU A N 1
ATOM 1287 C CA . GLU A 1 172 ? -6.722 19.427 3.910 1.00 59.75 172 GLU A CA 1
ATOM 1288 C C . GLU A 1 172 ? -6.202 18.209 3.138 1.00 59.75 172 GLU A C 1
ATOM 1290 O O . GLU A 1 172 ? -4.994 17.962 3.077 1.00 59.75 172 GLU A O 1
ATOM 1295 N N . THR A 1 173 ? -7.099 17.463 2.487 1.00 58.41 173 THR A N 1
ATOM 1296 C CA . THR A 1 173 ? -6.746 16.307 1.660 1.00 58.41 173 THR A CA 1
ATOM 1297 C C . THR A 1 173 ? -6.233 16.781 0.298 1.00 58.41 173 THR A C 1
ATOM 1299 O O . THR A 1 173 ? -6.771 16.459 -0.756 1.00 58.41 173 THR A O 1
ATOM 1302 N N . SER A 1 174 ? -5.144 17.554 0.288 1.00 52.25 174 SER A N 1
ATOM 1303 C CA . SER A 1 174 ? -4.282 17.633 -0.891 1.00 52.25 174 SER A CA 1
ATOM 1304 C C . SER A 1 174 ? -3.717 16.233 -1.067 1.00 52.25 174 SER A C 1
ATOM 1306 O O . SER A 1 174 ? -2.815 15.870 -0.314 1.00 52.25 174 SER A O 1
ATOM 1308 N N . ALA A 1 175 ? -4.329 15.435 -1.955 1.00 52.47 175 ALA A N 1
ATOM 1309 C CA . ALA A 1 175 ? -4.129 13.989 -2.044 1.00 52.47 175 ALA A CA 1
ATOM 1310 C C . ALA A 1 175 ? -2.645 13.650 -1.839 1.00 52.47 175 ALA A C 1
ATOM 1312 O O . ALA A 1 175 ? -1.829 13.971 -2.714 1.00 52.47 175 ALA A O 1
ATOM 1313 N N . PRO A 1 176 ? -2.255 13.114 -0.665 1.00 59.44 176 PRO A N 1
ATOM 1314 C CA . PRO A 1 176 ? -0.870 12.752 -0.448 1.00 59.44 176 PRO A CA 1
ATOM 1315 C C . PRO A 1 176 ? -0.486 11.727 -1.518 1.00 59.44 176 PRO A C 1
ATOM 1317 O O . PRO A 1 176 ? -1.336 10.973 -1.995 1.00 59.44 176 PRO A O 1
ATOM 1320 N N . GLY A 1 177 ? 0.791 11.708 -1.913 1.00 64.81 177 GLY A N 1
ATOM 1321 C CA . GLY A 1 177 ? 1.301 10.613 -2.741 1.00 64.81 177 GLY A CA 1
ATOM 1322 C C . GLY A 1 177 ? 0.923 9.258 -2.124 1.00 64.81 177 GLY A C 1
ATOM 1323 O O . GLY A 1 177 ? 0.637 9.200 -0.919 1.00 64.81 177 GLY A O 1
ATOM 1324 N N . PRO A 1 178 ? 0.885 8.180 -2.923 1.00 79.00 178 PRO A N 1
ATOM 1325 C CA . PRO A 1 178 ? 0.367 6.896 -2.469 1.00 79.00 178 PRO A CA 1
ATOM 1326 C C . PRO A 1 178 ? 1.039 6.469 -1.161 1.00 79.00 178 PRO A C 1
ATOM 1328 O O . PRO A 1 178 ? 2.245 6.642 -0.964 1.00 79.00 178 PRO A O 1
ATOM 1331 N N . VAL A 1 179 ? 0.235 5.950 -0.240 1.00 87.94 179 VAL A N 1
ATOM 1332 C CA . VAL A 1 179 ? 0.725 5.444 1.037 1.00 87.94 179 VAL A CA 1
ATOM 1333 C C . VAL A 1 179 ? 1.131 3.988 0.851 1.00 87.94 179 VAL A C 1
ATOM 1335 O O . VAL A 1 179 ? 0.323 3.175 0.406 1.00 87.94 179 VAL A O 1
ATOM 1338 N N . LEU A 1 180 ? 2.383 3.680 1.181 1.00 88.88 180 LEU A N 1
ATOM 1339 C CA . LEU A 1 180 ? 2.926 2.328 1.175 1.00 88.88 180 LEU A CA 1
ATOM 1340 C C . LEU A 1 180 ? 3.002 1.838 2.620 1.00 88.88 180 LEU A C 1
ATOM 1342 O O . LEU A 1 180 ? 3.745 2.404 3.423 1.00 88.88 180 LEU A O 1
ATOM 1346 N N . LEU A 1 181 ? 2.219 0.816 2.945 1.00 90.25 181 LEU A N 1
ATOM 1347 C CA . LEU A 1 181 ? 2.209 0.165 4.246 1.00 90.25 181 LEU A CA 1
ATOM 1348 C C . LEU A 1 181 ? 3.179 -1.015 4.219 1.00 90.25 181 LEU A C 1
ATOM 1350 O O . LEU A 1 181 ? 2.914 -2.039 3.605 1.00 90.25 181 LEU A O 1
ATOM 1354 N N . ASP A 1 182 ? 4.319 -0.835 4.855 1.00 88.62 182 ASP A N 1
ATOM 1355 C CA . ASP A 1 182 ? 5.411 -1.788 4.918 1.00 88.62 182 ASP A CA 1
ATOM 1356 C C . ASP A 1 182 ? 5.222 -2.753 6.093 1.00 88.62 182 ASP A C 1
ATOM 1358 O O . ASP A 1 182 ? 5.096 -2.319 7.246 1.00 88.62 182 ASP A O 1
ATOM 1362 N N . VAL A 1 183 ? 5.184 -4.049 5.779 1.00 86.56 183 VAL A N 1
ATOM 1363 C CA . VAL A 1 183 ? 4.932 -5.142 6.732 1.00 86.56 183 VAL A CA 1
ATOM 1364 C C . VAL A 1 183 ? 6.084 -6.152 6.817 1.00 86.56 183 VAL A C 1
ATOM 1366 O O . VAL A 1 183 ? 5.849 -7.312 7.157 1.00 86.56 183 VAL A O 1
ATOM 1369 N N . ASP A 1 184 ? 7.312 -5.720 6.516 1.00 79.69 184 ASP A N 1
ATOM 1370 C CA . ASP A 1 184 ? 8.549 -6.489 6.752 1.00 79.69 184 ASP A CA 1
ATOM 1371 C C . ASP A 1 184 ? 8.703 -7.013 8.203 1.00 79.69 184 ASP A C 1
ATOM 1373 O O . ASP A 1 184 ? 8.443 -6.266 9.181 1.00 79.69 184 ASP A O 1
#

pLDDT: mean 84.17, std 13.12, range [39.22, 97.06]